Protein AF-A0AAV4NL14-F1 (afdb_monomer)

Organism: Caerostris extrusa (NCBI:txid172846)

Mean predicted aligned error: 13.36 Å

Structure (mmCIF, N/CA/C/O backbone):
data_AF-A0AAV4NL14-F1
#
_entry.id   AF-A0AAV4NL14-F1
#
loop_
_atom_site.group_PDB
_atom_site.id
_atom_site.type_symbol
_atom_site.label_atom_id
_atom_site.label_alt_id
_atom_site.label_comp_id
_atom_site.label_asym_id
_atom_site.label_entity_id
_atom_site.label_seq_id
_atom_s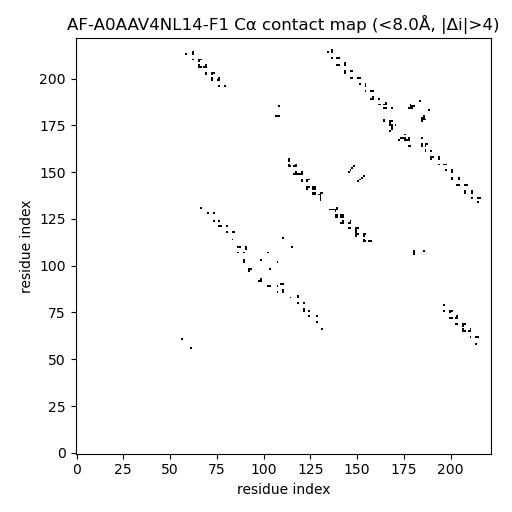ite.pdbx_PDB_ins_code
_atom_site.Cartn_x
_atom_site.Cartn_y
_atom_site.Cartn_z
_atom_site.occupancy
_atom_site.B_iso_or_equiv
_atom_site.auth_seq_id
_atom_site.auth_comp_id
_atom_site.auth_asym_id
_atom_site.auth_atom_id
_atom_site.pdbx_PDB_model_num
ATOM 1 N N . MET A 1 1 ? 44.109 -25.062 -121.775 1.00 43.50 1 MET A N 1
ATOM 2 C CA . MET A 1 1 ? 44.929 -25.135 -120.545 1.00 43.50 1 MET A CA 1
ATOM 3 C C . MET A 1 1 ? 45.204 -23.730 -120.030 1.00 43.50 1 MET A C 1
ATOM 5 O O . MET A 1 1 ? 45.915 -23.003 -120.710 1.00 43.50 1 MET A O 1
ATOM 9 N N . LYS A 1 2 ? 44.635 -23.365 -118.873 1.00 36.41 2 LYS A N 1
ATOM 10 C CA . LYS A 1 2 ? 45.266 -22.580 -117.790 1.00 36.41 2 LYS A CA 1
ATOM 11 C C . LYS A 1 2 ? 44.209 -22.264 -116.723 1.00 36.41 2 LYS A C 1
ATOM 13 O O . LYS A 1 2 ? 43.305 -21.478 -116.971 1.00 36.41 2 LYS A O 1
ATOM 18 N N . GLN A 1 3 ? 44.322 -22.920 -115.569 1.00 43.44 3 GLN A N 1
ATOM 19 C CA . GLN A 1 3 ? 43.703 -22.471 -114.322 1.00 43.44 3 GLN A CA 1
ATOM 20 C C . GLN A 1 3 ? 44.561 -21.361 -113.709 1.00 43.44 3 GLN A C 1
ATOM 22 O O . GLN A 1 3 ? 45.788 -21.442 -113.778 1.00 43.44 3 GLN A O 1
ATOM 27 N N . VAL A 1 4 ? 43.917 -20.369 -113.088 1.00 43.19 4 VAL A N 1
ATOM 28 C CA . VAL A 1 4 ? 44.546 -19.421 -112.158 1.00 43.19 4 VAL A CA 1
ATOM 29 C C . VAL A 1 4 ? 43.577 -19.169 -110.992 1.00 43.19 4 VAL A C 1
ATOM 31 O O . VAL A 1 4 ? 42.404 -18.881 -111.207 1.00 43.19 4 VAL A O 1
ATOM 34 N N . ASN A 1 5 ? 44.106 -19.361 -109.782 1.00 45.44 5 ASN A N 1
ATOM 35 C CA . ASN A 1 5 ? 43.488 -19.352 -108.449 1.00 45.44 5 ASN A CA 1
ATOM 36 C C . ASN A 1 5 ? 42.772 -18.048 -108.049 1.00 45.44 5 ASN A C 1
ATOM 38 O O . ASN A 1 5 ? 43.163 -16.973 -108.496 1.00 45.44 5 ASN A O 1
ATOM 42 N N . GLY A 1 6 ? 41.857 -18.129 -107.069 1.00 42.78 6 GLY A N 1
ATOM 43 C CA . GLY A 1 6 ? 41.427 -16.944 -106.313 1.00 42.78 6 GLY A CA 1
ATOM 44 C C . GLY A 1 6 ? 40.309 -17.154 -105.282 1.00 42.78 6 GLY A C 1
ATOM 45 O O . GLY A 1 6 ? 39.170 -16.831 -105.571 1.00 42.78 6 GLY A O 1
ATOM 46 N N . TYR A 1 7 ? 40.673 -17.700 -104.116 1.00 37.47 7 TYR A N 1
ATOM 47 C CA . TYR A 1 7 ? 40.115 -17.580 -102.750 1.00 37.47 7 TYR A CA 1
ATOM 48 C C . TYR A 1 7 ? 38.624 -17.251 -102.488 1.00 37.47 7 TYR A C 1
ATOM 50 O O . TYR A 1 7 ? 38.110 -16.198 -102.850 1.00 37.47 7 TYR A O 1
ATOM 58 N N . VAL A 1 8 ? 37.998 -18.118 -101.681 1.00 46.75 8 VAL A N 1
ATOM 59 C CA . VAL A 1 8 ? 36.754 -17.879 -100.926 1.00 46.75 8 VAL A CA 1
ATOM 60 C C . VAL A 1 8 ? 37.083 -17.044 -99.677 1.00 46.75 8 VAL A C 1
ATOM 62 O O . VAL A 1 8 ? 37.988 -17.408 -98.929 1.00 46.75 8 VAL A O 1
ATOM 65 N N . GLN A 1 9 ? 36.372 -15.935 -99.450 1.00 44.41 9 GLN A N 1
ATOM 66 C CA . GLN A 1 9 ? 36.428 -15.158 -98.203 1.00 44.41 9 GLN A CA 1
ATOM 67 C C . GLN A 1 9 ? 35.438 -15.736 -97.181 1.00 44.41 9 GLN A C 1
ATOM 69 O O . GLN A 1 9 ? 34.231 -15.717 -97.414 1.00 44.41 9 GLN A O 1
ATOM 74 N N . GLU A 1 10 ? 35.946 -16.218 -96.047 1.00 54.88 10 GLU A N 1
ATOM 75 C CA . GLU A 1 10 ? 35.152 -16.452 -94.836 1.00 54.88 10 GLU A CA 1
ATOM 76 C C . GLU A 1 10 ? 34.985 -15.135 -94.049 1.00 54.88 10 GLU A C 1
ATOM 78 O O . GLU A 1 10 ? 35.902 -14.306 -94.042 1.00 54.88 10 GLU A O 1
ATOM 83 N N . PRO A 1 11 ? 33.835 -14.901 -93.390 1.00 50.38 11 PRO A N 1
ATOM 84 C CA . PRO A 1 11 ? 33.627 -13.704 -92.581 1.00 50.38 11 PRO A CA 1
ATOM 85 C C . PRO A 1 11 ? 34.506 -13.733 -91.321 1.00 50.38 11 PRO A C 1
ATOM 87 O O . PRO A 1 11 ? 34.531 -14.721 -90.590 1.00 50.38 11 PRO A O 1
ATOM 90 N N . MET A 1 12 ? 35.216 -12.628 -91.065 1.00 51.34 12 MET A N 1
ATOM 91 C CA . MET A 1 12 ? 36.038 -12.434 -89.867 1.00 51.34 12 MET A CA 1
ATOM 92 C C . MET A 1 12 ? 35.208 -12.621 -88.591 1.00 51.34 12 MET A C 1
ATOM 94 O O . MET A 1 12 ? 34.243 -11.894 -88.360 1.00 51.34 12 MET A O 1
ATOM 98 N N . ALA A 1 13 ? 35.620 -13.570 -87.750 1.00 54.59 13 ALA A N 1
ATOM 99 C CA . ALA A 1 13 ? 35.149 -13.694 -86.380 1.00 54.59 13 ALA A CA 1
ATOM 100 C C . ALA A 1 13 ? 35.656 -12.505 -85.549 1.00 54.59 13 ALA A C 1
ATOM 102 O O . ALA A 1 13 ? 36.855 -12.222 -85.513 1.00 54.59 13 ALA A O 1
ATOM 103 N N . THR A 1 14 ? 34.733 -11.811 -84.889 1.00 55.34 14 THR A N 1
ATOM 104 C CA . THR A 1 14 ? 35.019 -10.768 -83.899 1.00 55.34 14 THR A CA 1
ATOM 105 C C . THR A 1 14 ? 35.846 -11.362 -82.745 1.00 55.34 14 THR A C 1
ATOM 107 O O . THR A 1 14 ? 35.538 -12.476 -82.309 1.00 55.34 14 THR A O 1
ATOM 110 N N . PRO A 1 15 ? 36.886 -10.679 -82.229 1.00 45.03 15 PRO A N 1
ATOM 111 C CA . PRO A 1 15 ? 37.710 -11.214 -81.146 1.00 45.03 15 PRO A CA 1
ATOM 112 C C . PRO A 1 15 ? 36.880 -11.422 -79.868 1.00 45.03 15 PRO A C 1
ATOM 114 O O . PRO A 1 15 ? 36.285 -10.481 -79.349 1.00 45.03 15 PRO A O 1
ATOM 117 N N . GLN A 1 16 ? 36.863 -12.644 -79.322 1.00 50.56 16 GLN A N 1
ATOM 118 C CA . GLN A 1 16 ? 36.150 -12.981 -78.074 1.00 50.56 16 GLN A CA 1
ATOM 119 C C . GLN A 1 16 ? 36.619 -12.171 -76.847 1.00 50.56 16 GLN A C 1
ATOM 121 O O . GLN A 1 16 ? 35.899 -12.111 -75.855 1.00 50.56 16 GLN A O 1
ATOM 126 N N . SER A 1 17 ? 37.785 -11.521 -76.910 1.00 51.53 17 SER A N 1
ATOM 127 C CA . SER A 1 17 ? 38.347 -10.740 -75.803 1.00 51.53 17 SER A CA 1
ATOM 128 C C . SER A 1 17 ? 37.623 -9.418 -75.528 1.00 51.53 17 SER A C 1
ATOM 130 O O . SER A 1 17 ? 37.658 -8.955 -74.395 1.00 51.53 17 SER A O 1
ATOM 132 N N . GLU A 1 18 ? 36.962 -8.807 -76.519 1.00 50.09 18 GLU A N 1
ATOM 133 C CA . GLU A 1 18 ? 36.221 -7.547 -76.310 1.00 50.09 18 GLU A CA 1
ATOM 134 C C . GLU A 1 18 ? 34.858 -7.788 -75.635 1.00 50.09 18 GLU A C 1
ATOM 136 O O . GLU A 1 18 ? 34.434 -6.999 -74.797 1.00 50.09 18 GLU A O 1
ATOM 141 N N . LEU A 1 19 ? 34.212 -8.931 -75.905 1.00 50.19 19 LEU A N 1
ATOM 142 C CA . LEU A 1 19 ? 32.911 -9.283 -75.317 1.00 50.19 19 LEU A CA 1
ATOM 143 C C . LEU A 1 19 ? 32.995 -9.666 -73.829 1.00 50.19 19 LEU A C 1
ATOM 145 O O . LEU A 1 19 ? 32.063 -9.388 -73.075 1.00 50.19 19 LEU A O 1
ATOM 149 N N . GLU A 1 20 ? 34.092 -10.288 -73.384 1.00 51.56 20 GLU A N 1
ATOM 150 C CA . GLU A 1 20 ? 34.300 -10.582 -71.956 1.00 51.56 20 GLU A CA 1
ATOM 151 C C . GLU A 1 20 ? 34.669 -9.326 -71.156 1.00 51.56 20 GLU A C 1
ATOM 153 O O . GLU A 1 20 ? 34.259 -9.186 -70.004 1.00 51.56 20 GLU A O 1
ATOM 158 N N . GLN A 1 21 ? 35.403 -8.388 -71.761 1.00 52.19 21 GLN A N 1
ATOM 159 C CA . GLN A 1 21 ? 35.854 -7.175 -71.082 1.00 52.19 21 GLN A CA 1
ATOM 160 C C . GLN A 1 21 ? 34.700 -6.180 -70.866 1.00 52.19 21 GLN A C 1
ATOM 162 O O . GLN A 1 21 ? 34.574 -5.637 -69.768 1.00 52.19 21 GLN A O 1
ATOM 167 N N . ASP A 1 22 ? 33.797 -6.038 -71.842 1.00 53.44 22 ASP A N 1
ATOM 168 C CA . ASP A 1 22 ? 32.570 -5.240 -71.698 1.00 53.44 22 ASP A CA 1
ATOM 169 C C . ASP A 1 22 ? 31.591 -5.854 -70.682 1.00 53.44 22 ASP A C 1
ATOM 171 O O . ASP A 1 22 ? 30.998 -5.136 -69.875 1.00 53.44 22 ASP A O 1
ATOM 175 N N . GLY A 1 23 ? 31.472 -7.188 -70.643 1.00 54.31 23 GLY A N 1
ATOM 176 C CA . GLY A 1 23 ? 30.625 -7.885 -69.670 1.00 54.31 23 GLY A CA 1
ATOM 177 C C . GLY A 1 23 ? 31.077 -7.686 -68.217 1.00 54.31 23 GLY A C 1
ATOM 178 O O . GLY A 1 23 ? 30.244 -7.487 -67.331 1.00 54.31 23 GLY A O 1
ATOM 179 N N . VAL A 1 24 ? 32.392 -7.678 -67.966 1.00 58.03 24 VAL A N 1
ATOM 180 C CA . VAL A 1 24 ? 32.963 -7.438 -66.628 1.00 58.03 24 VAL A CA 1
ATOM 181 C C . VAL A 1 24 ? 32.766 -5.986 -66.188 1.00 58.03 24 VAL A C 1
ATOM 183 O O . VAL A 1 24 ? 32.379 -5.748 -65.043 1.00 58.03 24 VAL A O 1
ATOM 186 N N . VAL A 1 25 ? 32.964 -5.017 -67.088 1.00 60.00 25 VAL A N 1
ATOM 187 C CA . VAL A 1 25 ? 32.757 -3.585 -66.797 1.00 60.00 25 VAL A CA 1
ATOM 188 C C . VAL A 1 25 ? 31.284 -3.304 -66.484 1.00 60.00 25 VAL A C 1
ATOM 190 O O . VAL A 1 25 ? 30.974 -2.651 -65.487 1.00 60.00 25 VAL A O 1
ATOM 193 N N . GLN A 1 26 ? 30.367 -3.874 -67.266 1.00 60.69 26 GLN A N 1
ATOM 194 C CA . GLN A 1 26 ? 28.929 -3.670 -67.097 1.00 60.69 26 GLN A CA 1
ATOM 195 C C . GLN A 1 26 ? 28.383 -4.340 -65.825 1.00 60.69 26 GLN A C 1
ATOM 197 O O . GLN A 1 26 ? 27.497 -3.804 -65.156 1.00 60.69 26 GLN A O 1
ATOM 202 N N . GLN A 1 27 ? 28.947 -5.487 -65.436 1.00 58.12 27 GLN A N 1
ATOM 203 C CA . GLN A 1 27 ? 28.610 -6.148 -64.177 1.00 58.12 27 GLN A CA 1
ATOM 204 C C . GLN A 1 27 ? 29.154 -5.386 -62.959 1.00 58.12 27 GLN A C 1
ATOM 206 O O . GLN A 1 27 ? 28.504 -5.364 -61.912 1.00 58.12 27 GLN A O 1
ATOM 211 N N . GLN A 1 28 ? 30.304 -4.722 -63.095 1.00 62.94 28 GLN A N 1
ATOM 212 C CA . GLN A 1 28 ? 30.894 -3.900 -62.041 1.00 62.94 28 GLN A CA 1
ATOM 213 C C . GLN A 1 28 ? 30.119 -2.587 -61.838 1.00 62.94 28 GLN A C 1
ATOM 215 O O . GLN A 1 28 ? 29.799 -2.256 -60.695 1.00 62.94 28 GLN A O 1
ATOM 220 N N . GLU A 1 29 ? 29.704 -1.910 -62.916 1.00 66.56 29 GLU A N 1
ATOM 221 C CA . GLU A 1 29 ? 28.818 -0.735 -62.840 1.00 66.56 29 GLU A CA 1
ATOM 222 C C . GLU A 1 29 ? 27.455 -1.074 -62.225 1.00 66.56 29 GLU A C 1
ATOM 224 O O . GLU A 1 29 ? 26.950 -0.324 -61.388 1.00 66.56 29 GLU A O 1
ATOM 229 N N . TYR A 1 30 ? 26.869 -2.224 -62.579 1.00 63.72 30 TYR A N 1
ATOM 230 C CA . TYR A 1 30 ? 25.608 -2.671 -61.982 1.00 63.72 30 TYR A CA 1
ATOM 231 C C . TYR A 1 30 ? 25.751 -2.903 -60.473 1.00 63.72 30 TYR A C 1
ATOM 233 O O . TYR A 1 30 ? 24.896 -2.490 -59.685 1.00 63.72 30 TYR A O 1
ATOM 241 N N . HIS A 1 31 ? 26.859 -3.518 -60.050 1.00 61.72 31 HIS A N 1
ATOM 242 C CA . HIS A 1 31 ? 27.118 -3.790 -58.641 1.00 61.72 31 HIS A CA 1
ATOM 243 C C . HIS A 1 31 ? 27.363 -2.503 -57.836 1.00 61.72 31 HIS A C 1
ATOM 245 O O . HIS A 1 31 ? 26.936 -2.405 -56.682 1.00 61.72 31 HIS A O 1
ATOM 251 N N . GLU A 1 32 ? 28.005 -1.503 -58.443 1.00 66.44 32 GLU A N 1
ATOM 252 C CA . GLU A 1 32 ? 28.265 -0.195 -57.840 1.00 66.44 32 GLU A CA 1
ATOM 253 C C . GLU A 1 32 ? 26.991 0.662 -57.757 1.00 66.44 32 GLU A C 1
ATOM 255 O O . GLU A 1 32 ? 26.704 1.260 -56.717 1.00 66.44 32 GLU A O 1
ATOM 260 N N . GLN A 1 33 ? 26.146 0.637 -58.794 1.00 64.50 33 GLN A N 1
ATOM 261 C CA . GLN A 1 33 ? 24.817 1.257 -58.769 1.00 64.50 33 GLN A CA 1
ATOM 262 C C . GLN A 1 33 ? 23.904 0.616 -57.719 1.00 64.50 33 GLN A C 1
ATOM 264 O O . GLN A 1 33 ? 23.190 1.325 -57.004 1.00 64.50 33 GLN A O 1
ATOM 269 N N . GLN A 1 34 ? 23.955 -0.709 -57.566 1.00 62.72 34 GLN A N 1
ATOM 270 C CA . GLN A 1 34 ? 23.191 -1.419 -56.544 1.00 62.72 34 GLN A CA 1
ATOM 271 C C . GLN A 1 34 ? 23.675 -1.061 -55.130 1.00 62.72 34 GLN A C 1
ATOM 273 O O . GLN A 1 34 ? 22.855 -0.805 -54.247 1.00 62.72 34 GLN A O 1
ATOM 278 N N . MET A 1 35 ? 24.991 -0.963 -54.918 1.00 55.06 35 MET A N 1
ATOM 279 C CA . MET A 1 35 ? 25.580 -0.528 -53.643 1.00 55.06 35 MET A CA 1
ATOM 280 C C . MET A 1 35 ? 25.212 0.922 -53.306 1.00 55.06 35 MET A C 1
ATOM 282 O O . MET A 1 35 ? 24.836 1.206 -52.167 1.00 55.06 35 MET A O 1
ATOM 286 N N . ASN A 1 36 ? 25.231 1.824 -54.291 1.00 64.06 36 ASN A N 1
ATOM 287 C CA . ASN A 1 36 ? 24.825 3.218 -54.108 1.00 64.06 36 ASN A CA 1
ATOM 288 C C . ASN A 1 36 ? 23.320 3.356 -53.841 1.00 64.06 36 ASN A C 1
ATOM 290 O O . ASN A 1 36 ? 22.928 4.140 -52.977 1.00 64.06 36 ASN A O 1
ATOM 294 N N . SER A 1 37 ? 22.469 2.565 -54.501 1.00 63.25 37 SER A N 1
ATOM 295 C CA . SER A 1 37 ? 21.023 2.526 -54.230 1.00 63.25 37 SER A CA 1
ATOM 296 C C . SER A 1 37 ? 20.724 2.031 -52.810 1.00 63.25 37 SER A C 1
ATOM 298 O O . SER A 1 37 ? 19.946 2.658 -52.090 1.00 63.25 37 SER A O 1
ATOM 300 N N . ILE A 1 38 ? 21.401 0.967 -52.360 1.00 60.88 38 ILE A N 1
ATOM 301 C CA . ILE A 1 38 ? 21.267 0.439 -50.993 1.00 60.88 38 ILE A CA 1
ATOM 302 C C . ILE A 1 38 ? 21.768 1.459 -49.965 1.00 60.88 38 ILE A C 1
ATOM 304 O O . ILE A 1 38 ? 21.101 1.674 -48.954 1.00 60.88 38 ILE A O 1
ATOM 308 N N . ALA A 1 39 ? 22.899 2.124 -50.220 1.00 60.16 39 ALA A N 1
ATOM 309 C CA . ALA A 1 39 ? 23.432 3.163 -49.340 1.00 60.16 39 ALA A CA 1
ATOM 310 C C . ALA A 1 39 ? 22.501 4.384 -49.250 1.00 60.16 39 ALA A C 1
ATOM 312 O O . ALA A 1 39 ? 22.295 4.920 -48.161 1.00 60.16 39 ALA A O 1
ATOM 313 N N . THR A 1 40 ? 21.885 4.778 -50.367 1.00 61.47 40 THR A N 1
ATOM 314 C CA . THR A 1 40 ? 20.927 5.894 -50.421 1.00 61.47 40 THR A CA 1
ATOM 315 C C . THR A 1 40 ? 19.652 5.557 -49.648 1.00 61.47 40 THR A C 1
ATOM 317 O O . THR A 1 40 ? 19.244 6.322 -48.777 1.00 61.47 40 THR A O 1
ATOM 320 N N . HIS A 1 41 ? 19.083 4.364 -49.853 1.00 57.84 41 HIS A N 1
ATOM 321 C CA . HIS A 1 41 ? 17.912 3.913 -49.096 1.00 57.84 41 HIS A CA 1
ATOM 322 C C . HIS A 1 41 ? 18.207 3.667 -47.610 1.00 57.84 41 HIS A C 1
ATOM 324 O O . HIS A 1 41 ? 17.346 3.914 -46.765 1.00 57.84 41 HIS A O 1
ATOM 330 N N . ALA A 1 42 ? 19.416 3.220 -47.259 1.00 56.78 42 ALA A N 1
ATOM 331 C CA . ALA A 1 42 ? 19.848 3.102 -45.868 1.00 56.78 42 ALA A CA 1
ATOM 332 C C . ALA A 1 42 ? 19.996 4.481 -45.202 1.00 56.78 42 ALA A C 1
ATOM 334 O O . ALA A 1 42 ? 19.571 4.654 -44.059 1.00 56.78 42 ALA A O 1
ATOM 335 N N . GLY A 1 43 ? 20.530 5.470 -45.928 1.00 55.19 43 GLY A N 1
ATOM 336 C CA . GLY A 1 43 ? 20.614 6.865 -45.493 1.00 55.19 43 GLY A CA 1
ATOM 337 C C . GLY A 1 43 ? 19.237 7.489 -45.258 1.00 55.19 43 GLY A C 1
ATOM 338 O O . GLY A 1 43 ? 19.001 8.057 -44.194 1.00 55.19 43 GLY A O 1
ATOM 339 N N . GLU A 1 44 ? 18.298 7.297 -46.187 1.00 56.38 44 GLU A N 1
ATOM 340 C CA . GLU A 1 44 ? 16.914 7.775 -46.062 1.00 56.38 44 GLU A CA 1
ATOM 341 C C . GLU A 1 44 ? 16.142 7.066 -44.942 1.00 56.38 44 GLU A C 1
ATOM 343 O O . GLU A 1 44 ? 15.415 7.712 -44.190 1.00 56.38 44 GLU A O 1
ATOM 348 N N . ALA A 1 45 ? 16.319 5.753 -44.762 1.00 53.97 45 ALA A N 1
ATOM 349 C CA . ALA A 1 45 ? 15.709 5.018 -43.652 1.00 53.97 45 ALA A CA 1
ATOM 350 C C . ALA A 1 45 ? 16.272 5.464 -42.292 1.00 53.97 45 ALA A C 1
ATOM 352 O O . ALA A 1 45 ? 15.540 5.528 -41.298 1.00 53.97 45 ALA A O 1
ATOM 353 N N . GLN A 1 46 ? 17.561 5.808 -42.240 1.00 52.38 46 GLN A N 1
ATOM 354 C CA . GLN A 1 46 ? 18.216 6.332 -41.047 1.00 52.38 46 GLN A CA 1
ATOM 355 C C . GLN A 1 46 ? 17.786 7.778 -40.755 1.00 52.38 46 GLN A C 1
ATOM 357 O O . GLN A 1 46 ? 17.489 8.089 -39.600 1.00 52.38 46 GLN A O 1
ATOM 362 N N . GLU A 1 47 ? 17.647 8.632 -41.771 1.00 52.16 47 GLU A N 1
ATOM 363 C CA . GLU A 1 47 ? 17.058 9.970 -41.631 1.00 52.16 47 GLU A CA 1
ATOM 364 C C . GLU A 1 47 ? 15.583 9.912 -41.224 1.00 52.16 47 GLU A C 1
ATOM 366 O O . GLU A 1 47 ? 15.177 10.631 -40.314 1.00 52.16 47 GLU A O 1
ATOM 371 N N . PHE A 1 48 ? 14.783 9.011 -41.799 1.00 49.34 48 PHE A N 1
ATOM 372 C CA . PHE A 1 48 ? 13.377 8.829 -41.433 1.00 49.34 48 PHE A CA 1
ATOM 373 C C . PHE A 1 48 ? 13.229 8.292 -39.999 1.00 49.34 48 PHE A C 1
ATOM 375 O O . PHE A 1 48 ? 12.385 8.761 -39.234 1.00 49.34 48 PHE A O 1
ATOM 382 N N . SER A 1 49 ? 14.107 7.375 -39.578 1.00 51.53 49 SER A N 1
ATOM 383 C CA . SER A 1 49 ? 14.190 6.888 -38.192 1.00 51.53 49 SER A CA 1
ATOM 384 C C . SER A 1 49 ? 14.591 7.995 -37.203 1.00 51.53 49 SER A C 1
ATOM 386 O O . SER A 1 49 ? 14.065 8.062 -36.087 1.00 51.53 49 SER A O 1
ATOM 388 N N . LEU A 1 50 ? 15.463 8.922 -37.620 1.00 51.84 50 LEU A N 1
ATOM 389 C CA . LEU A 1 50 ? 15.844 10.107 -36.841 1.00 51.84 50 LEU A CA 1
ATOM 390 C C . LEU A 1 50 ? 14.770 11.213 -36.856 1.00 51.84 50 LEU A C 1
ATOM 392 O O . LEU A 1 50 ? 14.654 11.960 -35.878 1.00 51.84 50 LEU A O 1
ATOM 396 N N . ALA A 1 51 ? 13.960 11.292 -37.915 1.00 46.03 51 ALA A N 1
ATOM 397 C CA . ALA A 1 51 ? 12.866 12.249 -38.074 1.00 46.03 51 ALA A CA 1
ATOM 398 C C . ALA A 1 51 ? 11.630 11.887 -37.233 1.00 46.03 51 ALA A C 1
ATOM 400 O O . ALA A 1 51 ? 10.891 12.779 -36.808 1.00 46.03 51 ALA A O 1
ATOM 401 N N . ILE A 1 52 ? 11.446 10.613 -36.862 1.00 54.38 52 ILE A N 1
ATOM 402 C CA . ILE A 1 52 ? 10.465 10.194 -35.843 1.00 54.38 52 ILE A CA 1
ATOM 403 C C . ILE A 1 52 ? 11.059 10.424 -34.441 1.00 54.38 52 ILE A C 1
ATOM 405 O O . ILE A 1 52 ? 11.105 9.552 -33.569 1.00 54.38 52 ILE A O 1
ATOM 409 N N . LYS A 1 53 ? 11.527 11.645 -34.183 1.00 49.78 53 LYS A N 1
ATOM 410 C CA . LYS A 1 53 ? 11.849 12.093 -32.831 1.00 49.78 53 LYS A CA 1
ATOM 411 C C . LYS A 1 53 ? 10.506 12.344 -32.137 1.00 49.78 53 LYS A C 1
ATOM 413 O O . LYS A 1 53 ? 9.788 13.265 -32.532 1.00 49.78 53 LYS A O 1
ATOM 418 N N . PRO A 1 54 ? 10.095 11.537 -31.140 1.00 53.91 54 PRO A N 1
ATOM 419 C CA . PRO A 1 54 ? 8.803 11.742 -30.501 1.00 53.91 54 PRO A CA 1
ATOM 420 C C . PRO A 1 54 ? 8.763 13.159 -29.917 1.00 53.91 54 PRO A C 1
ATOM 422 O O . PRO A 1 54 ? 9.676 13.541 -29.187 1.00 53.91 54 PRO A O 1
ATOM 425 N N . LYS A 1 55 ? 7.705 13.921 -30.226 1.00 55.44 55 LYS A N 1
ATOM 426 C CA . LYS A 1 55 ? 7.425 15.302 -29.769 1.00 55.44 55 LYS A CA 1
ATOM 427 C C . LYS A 1 55 ? 7.221 15.438 -28.238 1.00 55.44 55 LYS A C 1
ATOM 429 O O . LYS A 1 55 ? 6.495 16.307 -27.773 1.00 55.44 55 LYS A O 1
ATOM 434 N N . GLY A 1 56 ? 7.837 14.574 -27.431 1.00 64.94 56 GLY A N 1
ATOM 435 C CA . GLY A 1 56 ? 7.720 14.533 -25.974 1.00 64.94 56 GLY A CA 1
ATOM 436 C C . GLY A 1 56 ? 9.080 14.462 -25.270 1.00 64.94 56 GLY A C 1
ATOM 437 O O . GLY A 1 56 ? 10.111 14.264 -25.916 1.00 64.94 56 GLY A O 1
ATOM 438 N N . PRO A 1 57 ? 9.108 14.612 -23.931 1.00 70.19 57 PRO A N 1
ATOM 439 C CA . PRO A 1 57 ? 10.337 14.496 -23.161 1.00 70.19 57 PRO A CA 1
ATOM 440 C C . PRO A 1 57 ? 11.003 13.139 -23.424 1.00 70.19 57 PRO A C 1
ATOM 442 O O . PRO A 1 57 ? 10.316 12.119 -23.552 1.00 70.19 57 PRO A O 1
ATOM 445 N N . PRO A 1 58 ? 12.341 13.092 -23.495 1.00 82.19 58 PRO A N 1
ATOM 446 C CA . PRO A 1 58 ? 13.031 11.876 -23.876 1.00 82.19 58 PRO A CA 1
ATOM 447 C C . PRO A 1 58 ? 12.760 10.761 -22.859 1.00 82.19 58 PRO A C 1
ATOM 449 O O . PRO A 1 58 ? 12.798 10.977 -21.644 1.00 82.19 58 PRO A O 1
ATOM 452 N N . LEU A 1 59 ? 12.512 9.546 -23.357 1.00 83.44 59 LEU A N 1
ATOM 453 C CA . LEU A 1 59 ? 12.054 8.415 -22.538 1.00 83.44 59 LEU A CA 1
ATOM 454 C C . LEU A 1 59 ? 12.973 8.085 -21.356 1.00 83.44 59 LEU A C 1
ATOM 456 O O . LEU A 1 59 ? 12.499 7.598 -20.331 1.00 83.44 59 LEU A O 1
ATOM 460 N N . PHE A 1 60 ? 14.274 8.362 -21.470 1.00 85.50 60 PHE A N 1
ATOM 461 C CA . PHE A 1 60 ? 15.217 8.166 -20.371 1.00 85.50 60 PHE A CA 1
ATOM 462 C C . PHE A 1 60 ? 14.960 9.133 -19.204 1.00 85.50 60 PHE A C 1
ATOM 464 O O . PHE A 1 60 ? 14.949 8.684 -18.058 1.00 85.50 60 PHE A O 1
ATOM 471 N N . LYS A 1 61 ? 14.665 10.417 -19.473 1.00 89.75 61 LYS A N 1
ATOM 472 C CA . LYS A 1 61 ? 14.297 11.397 -18.431 1.00 89.75 61 LYS A CA 1
ATOM 473 C C . LYS A 1 61 ? 12.991 10.990 -17.761 1.00 89.75 61 LYS A C 1
ATOM 475 O O . LYS A 1 61 ? 12.899 10.990 -16.538 1.00 89.75 61 LYS A O 1
ATOM 480 N N . LEU A 1 62 ? 12.008 10.571 -18.558 1.00 89.75 62 LEU A N 1
ATOM 481 C CA . LEU A 1 62 ? 10.712 10.138 -18.043 1.00 89.75 62 LEU A CA 1
ATOM 482 C C . LEU A 1 62 ? 10.825 8.860 -17.194 1.00 89.75 62 LEU A C 1
ATOM 484 O O . LEU A 1 62 ? 10.221 8.764 -16.127 1.00 89.75 62 LEU A O 1
ATOM 488 N N . SER A 1 63 ? 11.652 7.897 -17.616 1.00 91.75 63 SER A N 1
ATOM 489 C CA . SER A 1 63 ? 11.934 6.708 -16.808 1.00 91.75 63 SER A CA 1
ATOM 490 C C . SER A 1 63 ? 12.660 7.055 -15.508 1.00 91.75 63 SER A C 1
ATOM 492 O O . SER A 1 63 ? 12.350 6.448 -14.488 1.00 91.75 63 SER A O 1
ATOM 494 N N . ALA A 1 64 ? 13.616 7.987 -15.520 1.00 92.88 64 ALA A N 1
ATOM 495 C CA . ALA A 1 64 ? 14.312 8.413 -14.306 1.00 92.88 64 ALA A CA 1
ATOM 496 C C . ALA A 1 64 ? 13.349 9.086 -13.312 1.00 92.88 64 ALA A C 1
ATOM 498 O O . ALA A 1 64 ? 13.343 8.737 -12.131 1.00 92.88 64 ALA A O 1
ATOM 499 N N . LEU A 1 65 ? 12.474 9.967 -13.809 1.00 94.88 65 LEU A N 1
ATOM 500 C CA . LEU A 1 65 ? 11.446 10.643 -13.018 1.00 94.88 65 LEU A CA 1
ATOM 501 C C . LEU A 1 65 ? 10.512 9.641 -12.323 1.00 94.88 65 LEU A C 1
ATOM 503 O O . LEU A 1 65 ? 10.363 9.674 -11.103 1.00 94.88 65 LEU A O 1
ATOM 507 N N . TYR A 1 66 ? 9.899 8.724 -13.080 1.00 96.00 66 TYR A N 1
ATOM 508 C CA . TYR A 1 66 ? 8.968 7.756 -12.496 1.00 96.00 66 TYR A CA 1
ATOM 509 C C . TYR A 1 66 ? 9.655 6.753 -11.569 1.00 96.00 66 TYR A C 1
ATOM 511 O O . TYR A 1 66 ? 9.045 6.330 -10.593 1.00 96.00 66 TYR A O 1
ATOM 519 N N . LYS A 1 67 ? 10.929 6.413 -11.808 1.00 96.25 67 LYS A N 1
ATOM 520 C CA . LYS A 1 67 ? 11.717 5.612 -10.860 1.00 96.25 67 LYS A CA 1
ATOM 521 C C . LYS A 1 67 ? 11.889 6.323 -9.526 1.00 96.25 67 LYS A C 1
ATOM 523 O O . LYS A 1 67 ? 11.702 5.694 -8.494 1.00 96.25 67 LYS A O 1
ATOM 528 N N . SER A 1 68 ? 12.274 7.599 -9.548 1.00 97.06 68 SER A N 1
ATOM 529 C CA . SER A 1 68 ? 12.449 8.387 -8.325 1.00 97.06 68 SER A CA 1
ATOM 530 C C . SER A 1 68 ? 11.136 8.476 -7.547 1.00 97.06 68 SER A C 1
ATOM 532 O O . SER A 1 68 ? 11.111 8.130 -6.371 1.00 97.06 68 SER A O 1
ATOM 534 N N . ARG A 1 69 ? 10.030 8.798 -8.227 1.00 97.38 69 ARG A N 1
ATOM 535 C CA . ARG A 1 69 ? 8.699 8.865 -7.605 1.00 97.38 69 ARG A CA 1
ATOM 536 C C . ARG A 1 69 ? 8.245 7.525 -7.033 1.00 97.38 69 ARG A C 1
ATOM 538 O O . ARG A 1 69 ? 7.759 7.479 -5.911 1.00 97.38 69 ARG A O 1
ATOM 545 N N . LEU A 1 70 ? 8.463 6.432 -7.763 1.00 97.69 70 LEU A N 1
ATOM 546 C CA . LEU A 1 70 ? 8.126 5.102 -7.269 1.00 97.69 70 LEU A CA 1
ATOM 547 C C . LEU A 1 70 ? 8.964 4.712 -6.042 1.00 97.69 70 LEU A C 1
ATOM 549 O O . LEU A 1 70 ? 8.427 4.132 -5.105 1.00 97.69 70 LEU A O 1
ATOM 553 N N . LYS A 1 71 ? 10.256 5.064 -6.003 1.00 97.88 71 LYS A N 1
ATOM 554 C CA . LYS A 1 71 ? 11.085 4.865 -4.802 1.00 97.88 71 LYS A CA 1
ATOM 555 C C . LYS A 1 71 ? 10.537 5.638 -3.603 1.00 97.88 71 LYS A C 1
ATOM 557 O O . LYS A 1 71 ? 10.512 5.079 -2.514 1.00 97.88 71 LYS A O 1
ATOM 562 N N . SER A 1 72 ? 10.072 6.872 -3.798 1.00 98.00 72 SER A N 1
ATOM 563 C CA . SER A 1 72 ? 9.425 7.650 -2.736 1.00 98.00 72 SER A CA 1
ATOM 564 C C . SER A 1 72 ? 8.140 6.985 -2.239 1.00 98.00 72 SER A C 1
ATOM 566 O O . SER A 1 72 ? 7.959 6.872 -1.033 1.00 98.00 72 SER A O 1
ATOM 568 N N . CYS A 1 73 ? 7.280 6.478 -3.131 1.00 98.25 73 CYS A N 1
ATOM 569 C CA . CYS A 1 73 ? 6.084 5.739 -2.714 1.00 98.25 73 CYS A CA 1
ATOM 570 C C . CYS A 1 73 ? 6.437 4.461 -1.940 1.00 98.25 73 CYS A C 1
ATOM 572 O O . CYS A 1 73 ? 5.834 4.186 -0.909 1.00 98.25 73 CYS A O 1
ATOM 574 N N . ILE A 1 74 ? 7.452 3.714 -2.389 1.00 98.00 74 ILE A N 1
ATOM 575 C CA . ILE A 1 74 ?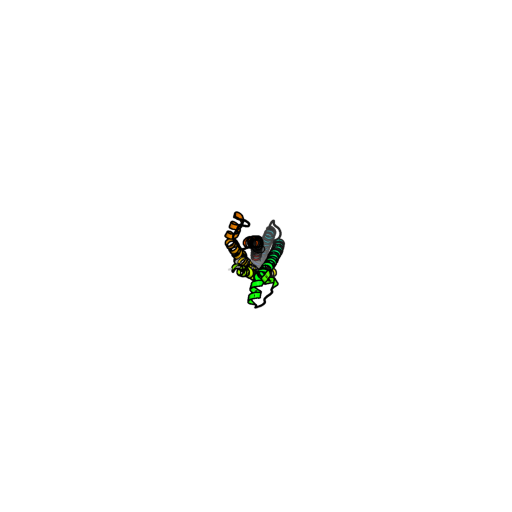 7.936 2.534 -1.664 1.00 98.00 74 ILE A CA 1
ATOM 576 C C . ILE A 1 74 ? 8.467 2.928 -0.281 1.00 98.00 74 ILE A C 1
ATOM 578 O O . ILE A 1 74 ? 8.150 2.261 0.695 1.00 98.00 74 ILE A O 1
ATOM 582 N N . PHE A 1 75 ? 9.228 4.018 -0.171 1.00 98.25 75 PHE A N 1
ATOM 583 C CA . PHE A 1 75 ? 9.703 4.523 1.117 1.00 98.25 75 PHE A CA 1
ATOM 584 C C . PHE A 1 75 ? 8.546 4.880 2.065 1.00 98.25 75 PHE A C 1
ATOM 586 O O . PHE A 1 75 ? 8.554 4.455 3.215 1.00 98.25 75 PHE A O 1
ATOM 593 N N . LEU A 1 76 ? 7.515 5.580 1.579 1.00 98.38 76 LEU A N 1
ATOM 594 C CA . LEU A 1 76 ? 6.311 5.862 2.372 1.00 98.38 76 LEU A CA 1
ATOM 595 C C . LEU A 1 76 ? 5.588 4.578 2.795 1.00 98.38 76 LEU A C 1
ATOM 597 O O . LEU A 1 76 ? 5.107 4.488 3.919 1.00 98.38 76 LEU A O 1
ATOM 601 N N . HIS A 1 77 ? 5.551 3.566 1.929 1.00 98.38 77 HIS A N 1
ATOM 602 C CA . HIS A 1 77 ? 5.000 2.263 2.281 1.00 98.38 77 HIS A CA 1
ATOM 603 C C . HIS A 1 77 ? 5.810 1.580 3.398 1.00 98.38 77 HIS A C 1
ATOM 605 O O . HIS A 1 77 ? 5.208 1.028 4.312 1.00 98.38 77 HIS A O 1
ATOM 611 N N . PHE A 1 78 ? 7.145 1.685 3.402 1.00 98.31 78 PHE A N 1
ATOM 612 C CA . PHE A 1 78 ? 7.963 1.229 4.535 1.00 98.31 78 PHE A CA 1
ATOM 613 C C . PHE A 1 78 ? 7.620 1.971 5.836 1.00 98.31 78 PHE A C 1
ATOM 615 O O . PHE A 1 78 ? 7.535 1.334 6.880 1.00 98.31 78 PHE A O 1
ATOM 622 N N . LEU A 1 79 ? 7.376 3.286 5.795 1.00 98.31 79 LEU A N 1
ATOM 623 C CA . LEU A 1 79 ? 6.951 4.033 6.988 1.00 98.31 79 LEU A CA 1
ATOM 624 C C . LEU A 1 79 ? 5.595 3.545 7.514 1.00 98.31 79 LEU A C 1
ATOM 626 O O . LEU A 1 79 ? 5.459 3.285 8.706 1.00 98.31 79 LEU A O 1
ATOM 630 N N . LEU A 1 80 ? 4.613 3.361 6.627 1.00 98.06 80 LEU A N 1
ATOM 631 C CA . LEU A 1 80 ? 3.310 2.796 6.994 1.00 98.06 80 LEU A CA 1
ATOM 632 C C . LEU A 1 80 ? 3.439 1.367 7.538 1.00 98.06 80 LEU A C 1
ATOM 634 O O . LEU A 1 80 ? 2.731 1.001 8.471 1.00 98.06 80 LEU A O 1
ATOM 638 N N . PHE A 1 81 ? 4.361 0.575 6.988 1.00 97.88 81 PHE A N 1
ATOM 639 C CA . PHE A 1 81 ? 4.691 -0.746 7.509 1.00 97.88 81 PHE A CA 1
ATOM 640 C C . PHE A 1 81 ? 5.211 -0.675 8.943 1.00 97.88 81 PHE A C 1
ATOM 642 O O . PHE A 1 81 ? 4.746 -1.449 9.767 1.00 97.88 81 PHE A O 1
ATOM 649 N N . PHE A 1 82 ? 6.106 0.259 9.274 1.00 97.38 82 PHE A N 1
ATOM 650 C CA . PHE A 1 82 ? 6.570 0.419 10.655 1.00 97.38 82 PHE A CA 1
ATOM 651 C C . PHE A 1 82 ? 5.456 0.864 11.607 1.00 97.38 82 PHE A C 1
ATOM 653 O O . PHE A 1 82 ? 5.417 0.387 12.735 1.00 97.38 82 PHE A O 1
ATOM 660 N N . VAL A 1 83 ? 4.522 1.708 11.155 1.00 96.44 83 VAL A N 1
ATOM 661 C CA . VAL A 1 83 ? 3.329 2.063 11.945 1.00 96.44 83 VAL A CA 1
ATOM 662 C C . VAL A 1 83 ? 2.465 0.828 12.213 1.00 96.44 83 VAL A C 1
ATOM 664 O O . VAL A 1 83 ? 2.082 0.583 13.353 1.00 96.44 83 VAL A O 1
ATOM 667 N N . MET A 1 84 ? 2.206 0.009 11.189 1.00 96.56 84 MET A N 1
ATOM 668 C CA . MET A 1 84 ? 1.460 -1.240 11.357 1.00 96.56 84 MET A CA 1
ATOM 669 C C . MET A 1 84 ? 2.214 -2.234 12.247 1.00 96.56 84 MET A C 1
ATOM 671 O O . MET A 1 84 ? 1.616 -2.868 13.104 1.00 96.56 84 MET A O 1
ATOM 675 N N . LEU A 1 85 ? 3.533 -2.349 12.088 1.00 95.62 85 LEU A N 1
ATOM 676 C CA . LEU A 1 85 ? 4.370 -3.222 12.904 1.00 95.62 85 LEU A CA 1
ATOM 677 C C . LEU A 1 85 ? 4.371 -2.789 14.372 1.00 95.62 85 LEU A C 1
ATOM 679 O O . LEU A 1 85 ? 4.326 -3.648 15.240 1.00 95.62 85 LEU A O 1
ATOM 683 N N . ALA A 1 86 ? 4.376 -1.483 14.650 1.00 93.31 86 ALA A N 1
ATOM 684 C CA . ALA A 1 86 ? 4.236 -0.961 16.005 1.00 93.31 86 ALA A CA 1
ATOM 685 C C . ALA A 1 86 ? 2.873 -1.334 16.608 1.00 93.31 86 ALA A C 1
ATOM 687 O O . ALA A 1 86 ? 2.831 -1.809 17.737 1.00 93.31 86 ALA A O 1
ATOM 688 N N . LYS A 1 87 ? 1.775 -1.229 15.844 1.00 93.19 87 LYS A N 1
ATOM 689 C CA . LYS A 1 87 ? 0.458 -1.723 16.288 1.00 93.19 87 LYS A CA 1
ATOM 690 C C . LYS A 1 87 ? 0.478 -3.232 16.571 1.00 93.19 87 LYS A C 1
ATOM 692 O O . LYS A 1 87 ? -0.045 -3.668 17.585 1.00 93.19 87 LYS A O 1
ATOM 697 N N . LEU A 1 88 ? 1.077 -4.028 15.684 1.00 94.44 88 LEU A N 1
ATOM 698 C CA . LEU A 1 88 ? 1.170 -5.488 15.826 1.00 94.44 88 LEU A CA 1
ATOM 699 C C . LEU A 1 88 ? 2.188 -5.935 16.887 1.00 94.44 88 LEU A C 1
ATOM 701 O O . LEU A 1 88 ? 2.248 -7.122 17.198 1.00 94.44 88 LEU A O 1
ATOM 705 N N . SER A 1 89 ? 3.018 -5.021 17.397 1.00 92.06 89 SER A N 1
ATOM 706 C CA . SER A 1 89 ? 4.150 -5.376 18.253 1.00 92.06 89 SER A CA 1
ATOM 707 C C . SER A 1 89 ? 3.715 -5.997 19.574 1.00 92.06 89 SER A C 1
ATOM 709 O O . SER A 1 89 ? 4.354 -6.953 19.987 1.00 92.06 89 SER A O 1
ATOM 711 N N . GLU A 1 90 ? 2.614 -5.532 20.172 1.00 90.94 90 GLU A N 1
ATOM 712 C CA . GLU A 1 90 ? 2.035 -6.110 21.393 1.00 90.94 90 GLU A CA 1
ATOM 713 C C . GLU A 1 90 ? 1.773 -7.615 21.215 1.00 90.94 90 GLU A C 1
ATOM 715 O O . GLU A 1 90 ? 2.383 -8.430 21.894 1.00 90.94 90 GLU A O 1
ATOM 720 N N . ASP A 1 91 ? 0.980 -8.006 20.211 1.00 90.69 91 ASP A N 1
ATOM 721 C CA . ASP A 1 91 ? 0.681 -9.422 19.950 1.00 90.69 91 ASP A CA 1
ATOM 722 C C . ASP A 1 91 ? 1.923 -10.243 19.549 1.00 90.69 91 ASP A C 1
ATOM 724 O O . ASP A 1 91 ? 2.031 -11.419 19.898 1.00 90.69 91 ASP A O 1
ATOM 72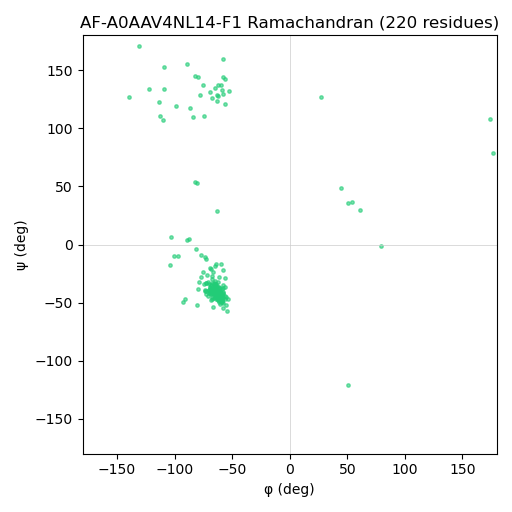8 N N . ILE A 1 92 ? 2.880 -9.649 18.827 1.00 91.25 92 ILE A N 1
ATOM 729 C CA . ILE A 1 92 ? 4.131 -10.337 18.476 1.00 91.25 92 ILE A CA 1
ATOM 730 C C . ILE A 1 92 ? 4.970 -10.608 19.732 1.00 91.25 92 ILE A C 1
ATOM 732 O O . ILE A 1 92 ? 5.526 -11.700 19.856 1.00 91.25 92 ILE A O 1
ATOM 736 N N . LEU A 1 93 ? 5.070 -9.635 20.639 1.00 91.31 93 LEU A N 1
ATOM 737 C CA . LEU A 1 93 ? 5.830 -9.744 21.885 1.00 91.31 93 LEU A CA 1
ATOM 738 C C . LEU A 1 93 ? 5.170 -10.726 22.857 1.00 91.31 93 LEU A C 1
ATOM 740 O O . LEU A 1 93 ? 5.870 -11.593 23.382 1.00 91.31 93 LEU A O 1
ATOM 744 N N . ASP A 1 94 ? 3.840 -10.689 22.975 1.00 89.00 94 ASP A N 1
ATOM 745 C CA . ASP A 1 94 ? 3.059 -11.661 23.748 1.00 89.00 94 ASP A CA 1
ATOM 746 C C . ASP A 1 94 ? 3.347 -13.098 23.281 1.00 89.00 94 ASP A C 1
ATOM 748 O O . ASP A 1 94 ? 3.604 -13.995 24.082 1.00 89.00 94 ASP A O 1
ATOM 752 N N . ARG A 1 95 ? 3.380 -13.340 21.960 1.00 90.00 95 ARG A N 1
ATOM 753 C CA . ARG A 1 95 ? 3.706 -14.666 21.393 1.00 90.00 95 ARG A CA 1
ATOM 754 C C . ARG A 1 95 ? 5.162 -15.083 21.592 1.00 90.00 95 ARG A C 1
ATOM 756 O O . ARG A 1 95 ? 5.469 -16.268 21.464 1.00 90.00 95 ARG A O 1
ATOM 763 N N . MET A 1 96 ? 6.053 -14.128 21.845 1.00 90.88 96 MET A N 1
ATOM 764 C CA . MET A 1 96 ? 7.457 -14.372 22.173 1.00 90.88 96 MET A CA 1
ATOM 765 C C . MET A 1 96 ? 7.691 -14.552 23.680 1.00 90.88 96 MET A C 1
ATOM 767 O O . MET A 1 96 ? 8.845 -14.723 24.069 1.00 90.88 96 MET A O 1
ATOM 771 N N . ASP A 1 97 ? 6.629 -14.547 24.496 1.00 88.75 97 ASP A N 1
ATOM 772 C CA . ASP A 1 97 ? 6.689 -14.619 25.964 1.00 88.75 97 ASP A CA 1
ATOM 773 C C . ASP A 1 97 ? 7.446 -13.423 26.584 1.00 88.75 97 ASP A C 1
ATOM 775 O O . ASP A 1 97 ? 8.106 -13.531 27.617 1.00 88.75 97 ASP A O 1
ATOM 779 N N . ILE A 1 98 ? 7.391 -12.261 25.915 1.00 89.44 98 ILE A N 1
ATOM 780 C CA . ILE A 1 98 ? 7.995 -11.005 26.374 1.00 89.44 98 ILE A CA 1
ATOM 781 C C . ILE A 1 98 ? 6.870 -10.047 26.763 1.00 89.44 98 ILE A C 1
ATOM 783 O O . ILE A 1 98 ? 6.225 -9.465 25.896 1.00 89.44 98 ILE A O 1
ATOM 787 N N . PHE A 1 99 ? 6.690 -9.826 28.065 1.00 83.00 99 PHE A N 1
ATOM 788 C CA . PHE A 1 99 ? 5.679 -8.906 28.589 1.00 83.00 99 PHE A CA 1
ATOM 789 C C . PHE A 1 99 ? 6.298 -7.554 28.936 1.00 83.00 99 PHE A C 1
ATOM 791 O O . PHE A 1 99 ? 7.186 -7.458 29.786 1.00 83.00 99 PHE A O 1
ATOM 798 N N . ILE A 1 100 ? 5.821 -6.505 28.268 1.00 85.44 100 ILE A N 1
ATOM 799 C CA . ILE A 1 100 ? 6.189 -5.115 28.547 1.00 85.44 100 ILE A CA 1
ATOM 800 C C . ILE A 1 100 ? 4.943 -4.425 29.090 1.00 85.44 100 ILE A C 1
ATOM 802 O O . ILE A 1 100 ? 3.983 -4.210 28.349 1.00 85.44 100 ILE A O 1
ATOM 806 N N . LEU A 1 101 ? 4.968 -4.077 30.376 1.00 85.50 101 LEU A N 1
ATOM 807 C CA . LEU A 1 101 ? 3.804 -3.568 31.103 1.00 85.50 101 LEU A CA 1
ATOM 808 C C . LEU A 1 101 ? 3.246 -2.284 30.463 1.00 85.50 101 LEU A C 1
ATOM 810 O O . LEU A 1 101 ? 2.040 -2.128 30.323 1.00 85.50 101 LEU A O 1
ATOM 814 N N . GLU A 1 102 ? 4.123 -1.404 29.977 1.00 84.12 102 GLU A N 1
ATOM 815 C CA . GLU A 1 102 ? 3.744 -0.145 29.331 1.00 84.12 102 GLU A CA 1
ATOM 816 C C . GLU A 1 102 ? 3.023 -0.339 27.987 1.00 84.12 102 GLU A C 1
ATOM 818 O O . GLU A 1 102 ? 2.260 0.531 27.566 1.00 84.12 102 GLU A O 1
ATOM 823 N N . LEU A 1 103 ? 3.274 -1.453 27.286 1.00 80.50 103 LEU A N 1
ATOM 824 C CA . LEU A 1 103 ? 2.553 -1.780 26.052 1.00 80.50 103 LEU A CA 1
ATOM 825 C C . LEU A 1 103 ? 1.179 -2.377 26.351 1.00 80.50 103 LEU A C 1
ATOM 827 O O . LEU A 1 103 ? 0.218 -2.048 25.658 1.00 80.50 103 LEU A O 1
ATOM 831 N N . GLU A 1 104 ? 1.073 -3.204 27.388 1.00 79.56 104 GLU A N 1
ATOM 832 C CA . GLU A 1 104 ? -0.196 -3.798 27.814 1.00 79.56 104 GLU A CA 1
ATOM 833 C C . GLU A 1 104 ? -1.157 -2.729 28.364 1.00 79.56 104 GLU A C 1
ATOM 835 O O . GLU A 1 104 ? -2.337 -2.695 28.008 1.00 79.56 104 GLU A O 1
ATOM 840 N N . GLU A 1 105 ? -0.636 -1.763 29.128 1.00 85.06 105 GLU A N 1
ATOM 841 C CA . GLU A 1 105 ? -1.395 -0.603 29.618 1.00 85.06 105 GLU A CA 1
ATOM 842 C C . GLU A 1 105 ? -1.895 0.324 28.499 1.00 85.06 105 GLU A C 1
ATOM 844 O O . GLU A 1 105 ? -2.802 1.134 28.712 1.00 85.06 105 GLU A O 1
ATOM 849 N N . LEU A 1 106 ? -1.339 0.216 27.287 1.00 83.44 106 LEU A N 1
ATOM 850 C CA . LEU A 1 106 ? -1.787 1.010 26.147 1.00 83.44 106 LEU A CA 1
ATOM 851 C C . LEU A 1 106 ? -3.105 0.487 25.545 1.00 83.44 106 LEU A C 1
ATOM 853 O O . LEU A 1 106 ? -3.699 1.183 24.712 1.00 83.44 106 LEU A O 1
ATOM 857 N N . PHE A 1 107 ? -3.579 -0.691 25.982 1.00 83.94 107 PHE A N 1
ATOM 858 C CA . PHE A 1 107 ? -4.829 -1.339 25.560 1.00 83.94 107 PHE A CA 1
ATOM 859 C C . PHE A 1 107 ? -5.025 -1.289 24.038 1.00 83.94 107 PHE A C 1
ATOM 861 O O . PHE A 1 107 ? -6.065 -0.845 23.539 1.00 83.94 107 PHE A O 1
ATOM 868 N N . ILE A 1 108 ? -3.985 -1.660 23.284 1.00 88.31 108 ILE A N 1
ATOM 869 C CA . ILE A 1 108 ? -4.027 -1.634 21.821 1.00 88.31 108 ILE A CA 1
ATOM 870 C C . ILE A 1 108 ? -5.072 -2.664 21.341 1.00 88.31 108 ILE A C 1
ATOM 872 O O . ILE A 1 108 ? -5.098 -3.795 21.827 1.00 88.31 108 ILE A O 1
ATOM 876 N N . PRO A 1 109 ? -5.946 -2.311 20.378 1.00 89.94 109 PRO A N 1
ATOM 877 C CA . PRO A 1 109 ? -6.911 -3.256 19.829 1.00 89.94 109 PRO A CA 1
ATOM 878 C C . PRO A 1 109 ? -6.219 -4.474 19.219 1.00 89.94 109 PRO A C 1
ATOM 880 O O . PRO A 1 109 ? -5.288 -4.333 18.406 1.00 89.94 109 PRO A O 1
ATOM 883 N N . LYS A 1 110 ? -6.720 -5.667 19.558 1.00 90.38 110 LYS A N 1
ATOM 884 C CA . LYS A 1 110 ? -6.140 -6.927 19.087 1.00 90.38 110 LYS A CA 1
ATOM 885 C C . LYS A 1 110 ? -6.117 -6.984 17.552 1.00 90.38 110 LYS A C 1
ATOM 887 O O . LYS A 1 110 ? -7.008 -6.459 16.880 1.00 90.38 110 LYS A O 1
ATOM 892 N N . PRO A 1 111 ? -5.070 -7.584 16.972 1.00 92.81 111 PRO A N 1
ATOM 893 C CA . PRO A 1 111 ? -4.852 -7.528 15.539 1.00 92.81 111 PRO A CA 1
ATOM 894 C C . PRO A 1 111 ? -5.798 -8.436 14.758 1.00 92.81 111 PRO A C 1
ATOM 896 O O . PRO A 1 111 ? -6.007 -9.603 15.091 1.00 92.81 111 PRO A O 1
ATOM 899 N N . LEU A 1 112 ? -6.322 -7.906 13.657 1.00 93.62 112 LEU A N 1
ATOM 900 C CA . LEU A 1 112 ? -7.182 -8.640 12.736 1.00 93.62 112 LEU A CA 1
ATOM 901 C C . LEU A 1 112 ? -6.366 -9.349 11.635 1.00 93.62 112 LEU A C 1
ATOM 903 O O . LEU A 1 112 ? -5.270 -8.911 11.272 1.00 93.62 112 LEU A O 1
ATOM 907 N N . PRO A 1 113 ? -6.887 -10.432 11.022 1.00 93.38 113 PRO A N 1
ATOM 908 C CA . PRO A 1 113 ? -6.144 -11.202 10.017 1.00 93.38 113 PRO A CA 1
ATOM 909 C C . PRO A 1 113 ? -5.675 -10.385 8.804 1.00 93.38 113 PRO A C 1
ATOM 911 O O . PRO A 1 113 ? -4.5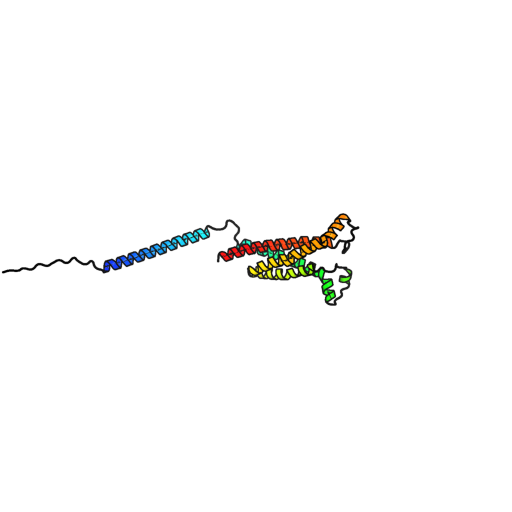95 -10.629 8.260 1.00 93.38 113 PRO A O 1
ATOM 914 N N . PHE A 1 114 ? -6.462 -9.393 8.375 1.00 94.69 114 PHE A N 1
ATOM 915 C CA . PHE A 1 114 ? -6.101 -8.536 7.244 1.00 94.69 114 PHE A CA 1
ATOM 916 C C . PHE A 1 114 ? -4.904 -7.623 7.542 1.00 94.69 114 PHE A C 1
ATOM 918 O O . PHE A 1 114 ? -4.228 -7.203 6.606 1.00 94.69 114 PHE A O 1
ATOM 925 N N . GLU A 1 115 ? -4.595 -7.360 8.813 1.00 95.19 115 GLU A N 1
ATOM 926 C CA . GLU A 1 115 ? -3.426 -6.576 9.220 1.00 95.19 115 GLU A CA 1
ATOM 927 C C . GLU A 1 115 ? -2.134 -7.338 8.910 1.00 95.19 115 GLU A C 1
ATOM 929 O O . GLU A 1 115 ? -1.231 -6.810 8.258 1.00 95.19 115 GLU A O 1
ATOM 934 N N . TYR A 1 116 ? -2.079 -8.621 9.281 1.00 95.19 116 TYR A N 1
ATOM 935 C CA . TYR A 1 116 ? -0.964 -9.506 8.932 1.00 95.19 116 TYR A CA 1
ATOM 936 C C . TYR A 1 116 ? -0.867 -9.742 7.426 1.00 95.19 116 TYR A C 1
ATOM 938 O O . TYR A 1 116 ? 0.224 -9.803 6.860 1.00 95.19 116 TYR A O 1
ATOM 946 N N . LEU A 1 117 ? -2.009 -9.858 6.744 1.00 96.31 117 LEU A N 1
ATOM 947 C CA . LEU A 1 117 ? -2.005 -10.002 5.293 1.00 96.31 117 LEU A CA 1
ATOM 948 C C . LEU A 1 117 ? -1.423 -8.750 4.618 1.00 96.31 117 LEU A C 1
ATOM 950 O O . LEU A 1 117 ? -0.640 -8.863 3.671 1.00 96.31 117 LEU A O 1
ATOM 954 N N . TRP A 1 118 ? -1.760 -7.567 5.139 1.00 98.06 118 TRP A N 1
ATOM 955 C CA . TRP A 1 118 ? -1.254 -6.294 4.643 1.00 98.06 118 TRP A CA 1
ATOM 956 C C . TRP A 1 118 ? 0.252 -6.135 4.863 1.00 98.06 118 TRP A C 1
ATOM 958 O O . TRP A 1 118 ? 0.959 -5.704 3.948 1.00 98.06 118 TRP A O 1
ATOM 968 N N . THR A 1 119 ? 0.785 -6.539 6.022 1.00 96.94 119 THR A N 1
ATOM 969 C CA . THR A 1 119 ? 2.239 -6.485 6.269 1.00 96.94 119 THR A CA 1
ATOM 970 C C . THR A 1 119 ? 3.033 -7.364 5.302 1.00 96.94 119 THR A C 1
ATOM 972 O O . THR A 1 119 ? 4.145 -6.998 4.916 1.00 96.94 119 THR A O 1
ATOM 975 N N . GLY A 1 120 ? 2.438 -8.446 4.786 1.00 96.38 120 GLY A N 1
ATOM 976 C CA . GLY A 1 120 ? 3.018 -9.269 3.719 1.00 96.38 120 GLY A CA 1
ATOM 977 C C . GLY A 1 120 ? 3.331 -8.508 2.419 1.00 96.38 120 GLY A C 1
ATOM 978 O O . GLY A 1 120 ? 4.213 -8.911 1.654 1.00 96.38 120 GLY A O 1
ATOM 979 N N . SER A 1 121 ? 2.688 -7.362 2.170 1.00 97.06 121 SER A N 1
ATOM 980 C CA . SER A 1 121 ? 2.957 -6.528 0.989 1.00 97.06 121 SER A CA 1
ATOM 981 C C . SER A 1 121 ? 4.376 -5.933 0.960 1.00 97.06 121 SER A C 1
ATOM 983 O O . SER A 1 121 ? 4.882 -5.586 -0.116 1.00 97.06 121 S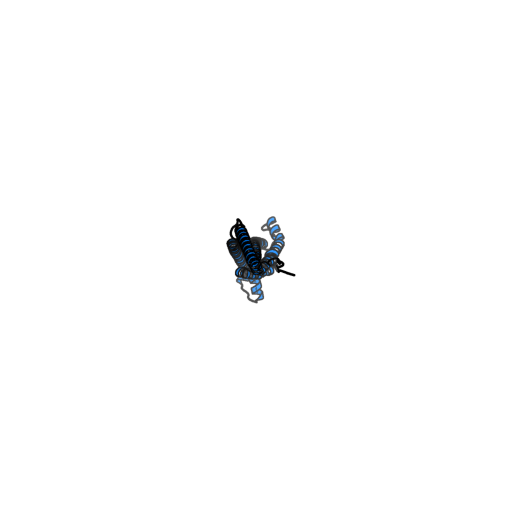ER A O 1
ATOM 985 N N . ILE A 1 122 ? 5.076 -5.894 2.104 1.00 97.50 122 ILE A N 1
ATOM 986 C CA . ILE A 1 122 ? 6.462 -5.418 2.201 1.00 97.50 122 ILE A CA 1
ATOM 987 C C . ILE A 1 122 ? 7.435 -6.269 1.376 1.00 97.50 122 ILE A C 1
ATOM 989 O O . ILE A 1 122 ? 8.380 -5.749 0.777 1.00 97.50 122 ILE A O 1
ATOM 993 N N . VAL A 1 123 ? 7.162 -7.573 1.250 1.00 97.75 123 VAL A N 1
ATOM 994 C CA . VAL A 1 123 ? 7.966 -8.501 0.441 1.00 97.75 123 VAL A CA 1
ATOM 995 C C . VAL A 1 123 ? 7.979 -8.047 -1.017 1.00 97.75 123 VAL A C 1
ATOM 997 O O . VAL A 1 123 ? 9.031 -7.979 -1.661 1.00 97.75 123 VAL A O 1
ATOM 1000 N N . PHE A 1 124 ? 6.817 -7.645 -1.532 1.00 97.75 124 PHE A N 1
ATOM 1001 C CA . PHE A 1 124 ? 6.703 -7.132 -2.889 1.00 97.75 124 PHE A CA 1
ATOM 1002 C C . PHE A 1 124 ? 7.378 -5.771 -3.040 1.00 97.75 124 PHE A C 1
ATOM 1004 O O . PHE A 1 124 ? 8.028 -5.545 -4.061 1.00 97.75 124 PHE A O 1
ATOM 1011 N N . ALA A 1 125 ? 7.324 -4.897 -2.031 1.00 96.81 125 ALA A N 1
ATOM 1012 C CA . ALA A 1 125 ? 8.057 -3.629 -2.044 1.00 96.81 125 ALA A CA 1
ATOM 1013 C C . ALA A 1 125 ? 9.577 -3.835 -2.220 1.00 96.81 125 ALA A C 1
ATOM 1015 O O . ALA A 1 125 ? 10.207 -3.152 -3.037 1.00 96.81 125 ALA A O 1
ATOM 1016 N N . ILE A 1 126 ? 10.156 -4.841 -1.552 1.00 97.12 126 ILE A N 1
ATOM 1017 C CA . ILE A 1 126 ? 11.569 -5.227 -1.715 1.00 97.12 126 ILE A CA 1
ATOM 1018 C C . ILE A 1 126 ? 11.844 -5.731 -3.141 1.00 97.12 126 ILE A C 1
ATOM 1020 O O . ILE A 1 126 ? 12.827 -5.320 -3.771 1.00 97.12 126 ILE A O 1
ATOM 1024 N N . ILE A 1 127 ? 10.968 -6.585 -3.688 1.00 97.31 127 ILE A N 1
ATOM 1025 C CA . ILE A 1 127 ? 11.057 -7.052 -5.084 1.00 97.31 127 ILE A CA 1
ATOM 1026 C C . ILE A 1 127 ? 11.017 -5.859 -6.053 1.00 97.31 127 ILE A C 1
ATOM 1028 O O . ILE A 1 127 ? 11.822 -5.801 -6.988 1.00 97.31 127 ILE A O 1
ATOM 1032 N N . GLY A 1 128 ? 10.148 -4.877 -5.799 1.00 96.31 128 GLY A N 1
ATOM 1033 C CA . GLY A 1 128 ? 10.027 -3.640 -6.570 1.00 96.31 128 GLY A CA 1
ATOM 1034 C C . GLY A 1 128 ? 11.318 -2.822 -6.585 1.00 96.31 128 GLY A C 1
ATOM 1035 O O . GLY A 1 128 ? 11.806 -2.470 -7.661 1.00 96.31 128 GLY A O 1
ATOM 1036 N N . LEU A 1 129 ? 11.941 -2.589 -5.423 1.00 96.56 129 LEU A N 1
ATOM 1037 C CA . LEU A 1 129 ? 13.223 -1.874 -5.328 1.00 96.56 129 LEU A CA 1
ATOM 1038 C C . LEU A 1 129 ? 14.341 -2.579 -6.103 1.00 96.56 129 LEU A C 1
ATOM 1040 O O . LEU A 1 129 ? 15.057 -1.945 -6.887 1.00 96.56 129 LEU A O 1
ATOM 1044 N N . ARG A 1 130 ? 14.464 -3.903 -5.942 1.00 95.25 130 ARG A N 1
ATOM 1045 C CA . ARG A 1 130 ? 15.450 -4.713 -6.682 1.00 95.25 130 ARG A CA 1
ATOM 1046 C C . ARG A 1 130 ? 15.179 -4.680 -8.189 1.00 95.25 130 ARG A C 1
ATOM 1048 O O . ARG A 1 130 ? 16.115 -4.593 -8.988 1.00 95.25 130 ARG A O 1
ATOM 1055 N N . GLY A 1 131 ? 13.905 -4.712 -8.580 1.00 93.00 131 GLY A N 1
ATOM 1056 C CA . GLY A 1 131 ? 13.457 -4.577 -9.964 1.00 93.00 131 GLY A CA 1
ATOM 1057 C C . GLY A 1 131 ? 13.827 -3.228 -10.578 1.00 93.00 131 GLY A C 1
ATOM 1058 O O . GLY A 1 131 ? 14.318 -3.186 -11.707 1.00 93.00 131 GLY A O 1
ATOM 1059 N N . LEU A 1 132 ? 13.677 -2.138 -9.818 1.00 94.81 132 LEU A N 1
ATOM 1060 C CA . LEU A 1 132 ? 14.025 -0.779 -10.242 1.00 94.81 132 LEU A CA 1
ATOM 1061 C C . LEU A 1 132 ? 15.523 -0.581 -10.458 1.00 94.81 132 LEU A C 1
ATOM 1063 O O . LEU A 1 132 ? 15.906 0.106 -11.407 1.00 94.81 132 LEU A O 1
ATOM 1067 N N . ALA A 1 133 ? 16.361 -1.183 -9.611 1.00 92.62 133 ALA A N 1
ATOM 1068 C CA . ALA A 1 133 ? 17.815 -1.111 -9.746 1.00 92.62 133 ALA A CA 1
ATOM 1069 C C . ALA A 1 133 ? 18.307 -1.776 -11.042 1.00 92.62 133 ALA A C 1
ATOM 1071 O O . ALA A 1 133 ? 19.207 -1.263 -11.701 1.00 92.62 133 ALA A O 1
ATOM 1072 N N . ARG A 1 134 ? 17.685 -2.897 -11.435 1.00 90.94 134 ARG A N 1
ATOM 1073 C CA . ARG A 1 134 ? 18.101 -3.709 -12.593 1.00 90.94 134 ARG A CA 1
ATOM 1074 C C . ARG A 1 134 ? 17.232 -3.526 -13.843 1.00 90.94 134 ARG A C 1
ATOM 1076 O O . ARG A 1 134 ? 17.409 -4.268 -14.801 1.00 90.94 134 ARG A O 1
ATOM 1083 N N . ASN A 1 135 ? 16.281 -2.589 -13.840 1.00 92.00 135 ASN A N 1
ATOM 1084 C CA . ASN A 1 135 ? 15.287 -2.401 -14.912 1.00 92.00 135 ASN A CA 1
ATOM 1085 C C . ASN A 1 135 ? 14.545 -3.691 -15.305 1.00 92.00 135 ASN A C 1
ATOM 1087 O O . ASN A 1 135 ? 14.254 -3.926 -16.478 1.00 92.00 135 ASN A O 1
ATOM 1091 N N . ARG A 1 136 ? 14.265 -4.564 -14.331 1.00 93.81 136 ARG A N 1
ATOM 1092 C CA . ARG A 1 136 ? 13.662 -5.876 -14.595 1.00 93.81 136 ARG A CA 1
ATOM 1093 C C . ARG A 1 136 ? 12.149 -5.750 -14.693 1.00 93.81 136 ARG A C 1
ATOM 1095 O O . ARG A 1 136 ? 11.473 -5.556 -13.686 1.00 93.81 136 ARG A O 1
ATOM 1102 N N . LEU A 1 137 ? 11.627 -5.924 -15.905 1.00 94.31 137 LEU A N 1
ATOM 1103 C CA . LEU A 1 137 ? 10.196 -5.820 -16.189 1.00 94.31 137 LEU A CA 1
ATOM 1104 C C . LEU A 1 137 ? 9.362 -6.835 -15.396 1.00 94.31 137 LEU A C 1
ATOM 1106 O O . LEU A 1 137 ? 8.336 -6.466 -14.837 1.00 94.31 137 LEU A O 1
ATOM 1110 N N . SER A 1 138 ? 9.822 -8.089 -15.314 1.00 94.94 138 SER A N 1
ATOM 1111 C CA . SER A 1 138 ? 9.129 -9.150 -14.570 1.00 94.94 138 SER A CA 1
ATOM 1112 C C . SER A 1 138 ? 8.967 -8.790 -13.087 1.00 94.94 138 SER A C 1
ATOM 1114 O O . SER A 1 138 ? 7.852 -8.780 -12.580 1.00 94.94 138 SER A O 1
ATOM 1116 N N . ALA A 1 139 ? 10.044 -8.345 -12.429 1.00 96.44 139 ALA A N 1
ATOM 1117 C CA . ALA A 1 139 ? 10.003 -7.925 -11.027 1.00 96.44 139 ALA A CA 1
ATOM 1118 C C . ALA A 1 139 ? 9.040 -6.751 -10.785 1.00 96.44 139 ALA A C 1
ATOM 1120 O O . ALA A 1 139 ? 8.355 -6.717 -9.767 1.00 96.44 139 ALA A O 1
ATOM 1121 N N . LEU A 1 140 ? 8.959 -5.804 -11.724 1.00 96.50 140 LEU A N 1
ATOM 1122 C CA . LEU A 1 140 ? 8.045 -4.670 -11.608 1.00 96.50 140 LEU A CA 1
ATOM 1123 C C . LEU A 1 140 ? 6.574 -5.078 -11.818 1.00 96.50 140 LEU A C 1
ATOM 1125 O O . LEU A 1 140 ? 5.701 -4.528 -11.151 1.00 96.50 140 LEU A O 1
ATOM 1129 N N . ASN A 1 141 ? 6.301 -6.071 -12.677 1.00 96.56 141 ASN A N 1
ATOM 1130 C CA . ASN A 1 141 ? 4.965 -6.668 -12.797 1.00 96.56 141 ASN A CA 1
ATOM 1131 C C . ASN A 1 141 ? 4.575 -7.412 -11.512 1.00 96.56 141 ASN A C 1
ATOM 1133 O O . ASN A 1 141 ? 3.475 -7.203 -11.011 1.00 96.56 141 ASN A O 1
ATOM 1137 N N . SER A 1 142 ? 5.475 -8.233 -10.955 1.00 97.44 142 SER A N 1
ATOM 1138 C CA . SER A 1 142 ? 5.240 -8.928 -9.681 1.00 97.44 142 SER A CA 1
ATOM 1139 C C . SER A 1 142 ? 5.009 -7.944 -8.537 1.00 97.44 142 SER A C 1
ATOM 1141 O O . SER A 1 142 ? 4.104 -8.148 -7.739 1.00 97.44 142 SER A O 1
ATOM 1143 N N . TYR A 1 143 ? 5.775 -6.850 -8.484 1.00 98.00 143 TYR A N 1
ATOM 1144 C CA . TYR A 1 143 ? 5.557 -5.774 -7.522 1.00 98.00 143 TYR A CA 1
ATOM 1145 C C . TYR A 1 143 ? 4.162 -5.153 -7.655 1.00 98.00 143 TYR A C 1
ATOM 1147 O O . TYR A 1 143 ? 3.460 -5.028 -6.654 1.00 98.00 143 TYR A O 1
ATOM 1155 N N . ALA A 1 144 ? 3.740 -4.795 -8.872 1.00 97.50 144 ALA A N 1
ATOM 1156 C CA . ALA A 1 144 ? 2.424 -4.202 -9.100 1.00 97.50 144 ALA A CA 1
ATOM 1157 C C . ALA A 1 144 ? 1.290 -5.168 -8.713 1.00 97.50 144 ALA A C 1
ATOM 1159 O O . ALA A 1 144 ? 0.375 -4.772 -7.998 1.00 97.50 144 ALA A O 1
ATOM 1160 N N . ALA A 1 145 ? 1.385 -6.439 -9.121 1.00 97.88 145 ALA A N 1
ATOM 1161 C CA . ALA A 1 145 ? 0.409 -7.469 -8.770 1.00 97.88 145 ALA A CA 1
ATOM 1162 C C . ALA A 1 145 ? 0.340 -7.707 -7.252 1.00 97.88 145 ALA A C 1
ATOM 1164 O O . ALA A 1 145 ? -0.743 -7.688 -6.676 1.00 97.88 145 ALA A O 1
ATOM 1165 N N . GLY A 1 146 ? 1.488 -7.858 -6.589 1.00 97.62 146 GLY A N 1
ATOM 1166 C CA . GLY A 1 146 ? 1.543 -8.044 -5.140 1.00 97.62 146 GLY A CA 1
ATOM 1167 C C . GLY A 1 146 ? 1.051 -6.831 -4.354 1.00 97.62 146 GLY A C 1
ATOM 1168 O O . GLY A 1 146 ? 0.380 -6.993 -3.343 1.00 97.62 146 GLY A O 1
ATOM 1169 N N . THR A 1 147 ? 1.302 -5.614 -4.848 1.00 97.69 147 THR A N 1
ATOM 1170 C CA . THR A 1 147 ? 0.759 -4.381 -4.249 1.00 97.69 147 THR A CA 1
ATOM 1171 C C . THR A 1 147 ? -0.765 -4.340 -4.348 1.00 97.69 147 THR A C 1
ATOM 1173 O O . THR A 1 147 ? -1.422 -3.909 -3.411 1.00 97.69 147 THR A O 1
ATOM 1176 N N . VAL A 1 148 ? -1.358 -4.827 -5.441 1.00 97.94 148 VAL A N 1
ATOM 1177 C CA . VAL A 1 148 ? -2.821 -4.937 -5.542 1.00 97.94 148 VAL A CA 1
ATOM 1178 C C . VAL A 1 148 ? -3.351 -5.975 -4.549 1.00 97.94 148 VAL A C 1
ATOM 1180 O O . VAL A 1 148 ? -4.197 -5.646 -3.723 1.00 97.94 148 VAL A O 1
ATOM 1183 N N . VAL A 1 149 ? -2.819 -7.200 -4.592 1.00 97.94 149 VAL A N 1
ATOM 1184 C CA . VAL A 1 149 ? -3.361 -8.342 -3.835 1.00 97.94 149 VAL A CA 1
ATOM 1185 C C . VAL A 1 149 ? -3.120 -8.226 -2.331 1.00 97.94 149 VAL A C 1
ATOM 1187 O O . VAL A 1 149 ? -4.027 -8.498 -1.557 1.00 97.94 149 VAL A O 1
ATOM 1190 N N . LEU A 1 150 ? -1.921 -7.831 -1.902 1.00 97.62 150 LEU A N 1
ATOM 1191 C CA . LEU A 1 150 ? -1.567 -7.735 -0.480 1.00 97.62 150 LEU A CA 1
ATOM 1192 C C . LEU A 1 150 ? -1.537 -6.297 0.038 1.00 97.62 150 LEU A C 1
ATOM 1194 O O . LEU A 1 150 ? -1.568 -6.090 1.240 1.00 97.62 150 LEU A O 1
ATOM 1198 N N . GLY A 1 151 ? -1.457 -5.290 -0.831 1.00 96.50 151 GLY A N 1
ATOM 1199 C CA . GLY A 1 151 ? -1.477 -3.889 -0.405 1.00 96.50 151 GLY A CA 1
ATOM 1200 C C . GLY A 1 151 ? -2.884 -3.301 -0.413 1.00 96.50 151 GLY A C 1
ATOM 1201 O O . GLY A 1 151 ? -3.300 -2.711 0.574 1.00 96.50 151 GLY A O 1
ATOM 1202 N N . VAL A 1 152 ? -3.633 -3.460 -1.508 1.00 97.81 152 VAL A N 1
ATOM 1203 C CA . VAL A 1 152 ? -4.944 -2.810 -1.682 1.00 97.81 152 VAL A CA 1
ATOM 1204 C C . VAL A 1 152 ? -6.092 -3.677 -1.169 1.00 97.81 152 VAL A C 1
ATOM 1206 O O . VAL A 1 152 ? -6.940 -3.170 -0.439 1.00 97.81 152 VAL A O 1
ATOM 1209 N N . CYS A 1 153 ? -6.138 -4.972 -1.503 1.00 97.38 153 CYS A N 1
ATOM 1210 C CA . CYS A 1 153 ? -7.258 -5.830 -1.093 1.00 97.38 153 CYS A CA 1
ATOM 1211 C C . CYS A 1 153 ? -7.456 -5.903 0.434 1.00 97.38 153 CYS A C 1
ATOM 1213 O O . CYS A 1 153 ? -8.602 -5.758 0.863 1.00 97.38 153 CYS A O 1
ATOM 1215 N N . PRO A 1 154 ? -6.409 -6.040 1.276 1.00 97.25 154 PRO A N 1
ATOM 1216 C CA . PRO A 1 154 ? -6.599 -6.054 2.726 1.00 97.25 154 PRO A CA 1
ATOM 1217 C C . PRO A 1 154 ? -7.123 -4.721 3.271 1.00 97.25 154 PRO A C 1
ATOM 1219 O O . PRO A 1 154 ? -7.912 -4.722 4.208 1.00 97.25 154 PRO A O 1
ATOM 1222 N N . LEU A 1 155 ? -6.762 -3.589 2.650 1.00 97.31 155 LEU A N 1
ATOM 1223 C CA . LEU A 1 155 ? -7.283 -2.269 3.032 1.00 97.31 155 LEU A CA 1
ATOM 1224 C C . LEU A 1 155 ? -8.767 -2.116 2.700 1.00 97.31 155 LEU A C 1
ATOM 1226 O O . LEU A 1 155 ? -9.505 -1.524 3.479 1.00 97.31 155 LEU A O 1
ATOM 1230 N N . ILE A 1 156 ? -9.210 -2.656 1.560 1.00 96.69 156 ILE A N 1
ATOM 1231 C CA . ILE A 1 156 ? -10.639 -2.701 1.221 1.00 96.69 156 ILE A CA 1
ATOM 1232 C C . ILE A 1 156 ? -11.381 -3.580 2.233 1.00 96.69 156 ILE A C 1
ATOM 1234 O O . ILE A 1 156 ? -12.438 -3.185 2.716 1.00 96.69 156 ILE A O 1
ATOM 1238 N N . GLY A 1 157 ? -10.808 -4.733 2.595 1.00 95.81 157 GLY A N 1
ATOM 1239 C CA . GLY A 1 157 ? -11.348 -5.599 3.644 1.00 95.81 157 GLY A CA 1
ATOM 1240 C C . GLY A 1 157 ? -11.506 -4.869 4.979 1.00 95.81 157 GLY A C 1
ATOM 1241 O O . GLY A 1 157 ? -12.584 -4.908 5.561 1.00 95.81 157 GLY A O 1
ATOM 1242 N N . ALA A 1 158 ? -10.478 -4.132 5.410 1.00 95.69 158 ALA A N 1
ATOM 1243 C CA . ALA A 1 158 ? -10.526 -3.313 6.619 1.00 95.69 158 ALA A CA 1
ATOM 1244 C C . ALA A 1 158 ? -11.604 -2.216 6.539 1.00 95.69 158 ALA A C 1
ATOM 1246 O O . ALA A 1 158 ? -12.362 -2.027 7.484 1.00 95.69 158 ALA A O 1
ATOM 1247 N N . ALA A 1 159 ? -11.719 -1.519 5.404 1.00 96.06 159 ALA A N 1
ATOM 1248 C CA . ALA A 1 159 ? -12.729 -0.476 5.221 1.00 96.06 159 ALA A CA 1
ATOM 1249 C C . ALA A 1 159 ? -14.162 -1.024 5.309 1.00 96.06 159 ALA A C 1
ATOM 1251 O O . ALA A 1 159 ? -15.020 -0.389 5.910 1.00 96.06 159 ALA A O 1
ATOM 1252 N N . ILE A 1 160 ? -14.418 -2.202 4.733 1.00 96.62 160 ILE A N 1
ATOM 1253 C CA . ILE A 1 160 ? -15.727 -2.863 4.824 1.00 96.62 160 ILE A CA 1
ATOM 1254 C C . ILE A 1 160 ? -15.988 -3.332 6.259 1.00 96.62 160 ILE A C 1
ATOM 1256 O O . ILE A 1 160 ? -17.093 -3.146 6.758 1.00 96.62 160 ILE A O 1
ATOM 1260 N N . TRP A 1 161 ? -14.977 -3.903 6.921 1.00 95.56 161 TRP A N 1
ATOM 1261 C CA . TRP A 1 161 ? -15.084 -4.400 8.294 1.00 95.56 161 TRP A CA 1
ATOM 1262 C C . TRP A 1 161 ? -15.485 -3.299 9.280 1.00 95.56 161 TRP A C 1
ATOM 1264 O O . TRP A 1 161 ? -16.416 -3.482 10.051 1.00 95.56 161 TRP A O 1
ATOM 1274 N N . PHE A 1 162 ? -14.834 -2.136 9.213 1.00 95.38 162 PHE A N 1
ATOM 1275 C CA . PHE A 1 162 ? -15.093 -1.018 10.128 1.00 95.38 162 PHE A CA 1
ATOM 1276 C C . PHE A 1 162 ? -16.211 -0.072 9.668 1.00 95.38 162 PHE A C 1
ATOM 1278 O O . PHE A 1 162 ? -16.437 0.963 10.298 1.00 95.38 162 PHE A O 1
ATOM 1285 N N . TYR A 1 163 ? -16.904 -0.379 8.568 1.00 94.88 163 TYR A N 1
ATOM 1286 C CA . TYR A 1 163 ? -17.940 0.505 8.035 1.00 94.88 163 TYR A CA 1
ATOM 1287 C C . TYR A 1 163 ? -19.111 0.681 9.011 1.00 94.88 163 TYR A C 1
ATOM 1289 O O . TYR A 1 163 ? -19.559 1.810 9.211 1.00 94.88 163 TYR A O 1
ATOM 1297 N N . SER A 1 164 ? -19.580 -0.408 9.634 1.00 93.31 164 SER A N 1
ATOM 1298 C CA . SER A 1 164 ? -20.676 -0.373 10.615 1.00 93.31 164 SER A CA 1
ATOM 1299 C C . SER A 1 164 ? -20.353 0.543 11.786 1.00 93.31 164 SER A C 1
ATOM 1301 O O . SER A 1 164 ? -21.163 1.391 12.143 1.00 93.31 164 SER A O 1
ATOM 1303 N N . ASP A 1 165 ? -19.143 0.424 12.322 1.00 92.38 165 ASP A N 1
ATOM 1304 C CA . ASP A 1 165 ? -18.718 1.137 13.523 1.00 92.38 165 ASP A CA 1
ATOM 1305 C C . ASP A 1 165 ? -18.602 2.636 13.250 1.00 92.38 165 ASP A C 1
ATOM 1307 O O . ASP A 1 165 ? -18.988 3.475 14.063 1.00 92.38 165 ASP A O 1
ATOM 1311 N N . VAL A 1 166 ? -18.089 2.993 12.069 1.00 93.19 166 VAL A N 1
ATOM 1312 C CA . VAL A 1 166 ? -17.990 4.393 11.651 1.00 93.19 166 VAL A CA 1
ATOM 1313 C C . VAL A 1 166 ? -19.368 4.979 11.353 1.00 93.19 166 VAL A C 1
ATOM 1315 O O . VAL A 1 166 ? -19.611 6.130 11.713 1.00 93.19 166 VAL A O 1
ATOM 1318 N N . ALA A 1 167 ? -20.272 4.214 10.737 1.00 93.75 167 ALA A N 1
ATOM 1319 C CA . ALA A 1 167 ? -21.644 4.650 10.492 1.00 93.75 167 ALA A CA 1
ATOM 1320 C C . ALA A 1 167 ? -22.404 4.871 11.810 1.00 93.75 167 ALA A C 1
ATOM 1322 O O . ALA A 1 167 ? -22.988 5.931 12.016 1.00 93.75 167 ALA A O 1
ATOM 1323 N N . GLU A 1 168 ? -22.313 3.925 12.745 1.00 93.62 168 GLU A N 1
ATOM 1324 C CA . GLU A 1 168 ? -22.947 4.050 14.056 1.00 93.62 168 GLU A CA 1
ATOM 1325 C C . GLU A 1 168 ? -22.377 5.223 14.860 1.00 93.62 168 GLU A C 1
ATOM 1327 O O . GLU A 1 168 ? -23.128 5.987 15.473 1.00 93.62 168 GLU A O 1
ATOM 1332 N N . TYR A 1 169 ? -21.058 5.425 14.819 1.00 92.44 169 TYR A N 1
ATOM 1333 C CA . TYR A 1 169 ? -20.436 6.584 15.448 1.00 92.44 169 TYR A CA 1
ATOM 1334 C C . TYR A 1 169 ? -20.839 7.909 14.788 1.00 92.44 169 TYR A C 1
ATOM 1336 O O . TYR A 1 169 ? -20.960 8.922 15.476 1.00 92.44 169 TYR A O 1
ATOM 1344 N N . ALA A 1 170 ? -21.069 7.934 13.475 1.00 92.06 170 ALA A N 1
ATOM 1345 C CA . ALA A 1 170 ? -21.549 9.135 12.797 1.00 92.06 170 ALA A CA 1
ATOM 1346 C C . ALA A 1 170 ? -22.958 9.534 13.272 1.00 92.06 170 ALA A C 1
ATOM 1348 O O . ALA A 1 170 ? -23.210 10.725 13.474 1.00 92.06 170 ALA A O 1
ATOM 1349 N N . ASP A 1 171 ? -23.827 8.550 13.514 1.00 93.25 171 ASP A N 1
ATOM 1350 C CA . ASP A 1 171 ? -25.213 8.772 13.932 1.00 93.25 171 ASP A CA 1
ATOM 1351 C C . ASP A 1 171 ? -25.334 9.076 15.433 1.00 93.25 171 ASP A C 1
ATOM 1353 O O . ASP A 1 171 ? -25.928 10.082 15.827 1.00 93.25 171 ASP A O 1
ATOM 1357 N N . LYS A 1 172 ? -24.748 8.225 16.285 1.00 91.81 172 LYS A N 1
ATOM 1358 C CA . LYS A 1 172 ? -24.905 8.276 17.752 1.00 91.81 172 LYS A CA 1
ATOM 1359 C C . LYS A 1 172 ? -23.770 9.008 18.474 1.00 91.81 172 LYS A C 1
ATOM 1361 O O . LYS A 1 172 ? -23.867 9.296 19.667 1.00 91.81 172 LYS A O 1
ATOM 1366 N N . LYS A 1 173 ? -22.676 9.338 17.778 1.00 88.38 173 LYS A N 1
ATOM 1367 C CA . LYS A 1 173 ? -21.488 10.004 18.341 1.00 88.38 173 LYS A CA 1
ATOM 1368 C C . LYS A 1 173 ? -20.980 9.294 19.600 1.00 88.38 173 LYS A C 1
ATOM 1370 O O . LYS A 1 173 ? -20.618 8.124 19.558 1.00 88.38 173 LYS A O 1
ATOM 1375 N N . GLN A 1 174 ? -20.919 9.998 20.730 1.00 80.44 174 GLN A N 1
ATOM 1376 C CA . GLN A 1 174 ? -20.352 9.468 21.969 1.00 80.44 174 GLN A CA 1
ATOM 1377 C C . GLN A 1 174 ? -21.171 8.313 22.561 1.00 80.44 174 GLN A C 1
ATOM 1379 O O . GLN A 1 174 ? -20.581 7.473 23.241 1.00 80.44 174 GLN A O 1
ATOM 1384 N N . GLU A 1 175 ? -22.464 8.228 22.242 1.00 84.38 175 GLU A N 1
ATOM 1385 C CA . GLU A 1 175 ? -23.376 7.162 22.680 1.00 84.38 175 GLU A CA 1
ATOM 1386 C C . GLU A 1 175 ? -23.261 5.885 21.832 1.00 84.38 175 GLU A C 1
ATOM 1388 O O . GLU A 1 175 ? -23.903 4.887 22.136 1.00 84.38 175 GLU A O 1
ATOM 1393 N N . ALA A 1 176 ? -22.446 5.892 20.771 1.00 86.00 176 ALA A N 1
ATOM 1394 C CA . ALA A 1 176 ? -22.203 4.703 19.965 1.00 86.00 176 ALA A CA 1
ATOM 1395 C C . ALA A 1 176 ? -21.521 3.601 20.793 1.00 86.00 176 ALA A C 1
ATOM 1397 O O . ALA A 1 176 ? -20.469 3.836 21.408 1.00 86.00 176 ALA A O 1
ATOM 1398 N N . GLU A 1 177 ? -22.093 2.397 20.742 1.00 88.25 177 GLU A N 1
ATOM 1399 C CA . GLU A 1 177 ? -21.586 1.178 21.384 1.00 88.25 177 GLU A CA 1
ATOM 1400 C C . GLU A 1 177 ? -20.507 0.514 20.514 1.00 88.25 177 GLU A C 1
ATOM 1402 O O . GLU A 1 177 ? -20.583 -0.655 20.154 1.00 88.25 177 GLU A O 1
ATOM 1407 N N . VAL A 1 178 ? -19.489 1.294 20.150 1.00 90.69 178 VAL A N 1
ATOM 1408 C CA . VAL A 1 178 ? -18.376 0.861 19.294 1.00 90.69 178 VAL A CA 1
ATOM 1409 C C . VAL A 1 178 ? -17.084 0.748 20.092 1.00 90.69 178 VAL A C 1
ATOM 1411 O O . VAL A 1 178 ? -16.884 1.465 21.078 1.00 90.69 178 VAL A O 1
ATOM 1414 N N . GLU A 1 179 ? -16.176 -0.116 19.641 1.00 91.00 179 GLU A N 1
ATOM 1415 C CA . GLU A 1 179 ? -14.849 -0.253 20.238 1.00 91.00 179 GLU A CA 1
ATOM 1416 C C . GLU A 1 179 ? -14.063 1.066 20.116 1.00 91.00 179 GLU A C 1
ATOM 1418 O O . GLU A 1 179 ? -13.935 1.649 19.032 1.00 91.00 179 GLU A O 1
ATOM 1423 N N . LYS A 1 180 ? -13.531 1.557 21.241 1.00 91.31 180 LYS A N 1
ATOM 1424 C CA . LYS A 1 180 ? -12.793 2.826 21.336 1.00 91.31 180 LYS A CA 1
ATOM 1425 C C . LYS A 1 180 ? -11.392 2.573 21.879 1.00 91.31 180 LYS A C 1
ATOM 1427 O O . LYS A 1 180 ? -11.233 1.925 22.906 1.00 91.31 180 LYS A O 1
ATOM 1432 N N . TRP A 1 181 ? -10.393 3.176 21.244 1.00 91.94 181 TRP A N 1
ATOM 1433 C CA . TRP A 1 181 ? -9.018 3.236 21.727 1.00 91.94 181 TRP A CA 1
ATOM 1434 C C . TRP A 1 181 ? -8.668 4.686 22.063 1.00 91.94 181 TRP A C 1
ATOM 1436 O O . TRP A 1 181 ? -8.816 5.578 21.223 1.00 91.94 181 TRP A O 1
ATOM 1446 N N . GLN A 1 182 ? -8.265 4.941 23.313 1.00 89.81 182 GLN A N 1
ATOM 1447 C CA . GLN A 1 182 ? -7.989 6.293 23.832 1.00 89.81 182 GLN A CA 1
ATOM 1448 C C . GLN A 1 182 ? -9.170 7.273 23.635 1.00 89.81 182 GLN A C 1
ATOM 1450 O O . GLN A 1 182 ? -8.995 8.447 23.316 1.00 89.81 182 GLN A O 1
ATOM 1455 N N . GLY A 1 183 ? -10.404 6.774 23.779 1.00 88.50 183 GLY A N 1
ATOM 1456 C CA . GLY A 1 183 ? -11.633 7.564 23.621 1.00 88.50 183 GLY A CA 1
ATOM 1457 C C . GLY A 1 183 ? -12.071 7.817 22.172 1.00 88.50 183 GLY A C 1
ATOM 1458 O O . GLY A 1 183 ? -13.127 8.411 21.958 1.00 88.50 183 GLY A O 1
ATOM 1459 N N . ILE A 1 184 ? -11.312 7.340 21.181 1.00 90.44 184 ILE A N 1
ATOM 1460 C CA . ILE A 1 184 ? -11.627 7.475 19.753 1.00 90.44 184 ILE A CA 1
ATOM 1461 C C . ILE A 1 184 ? -12.018 6.100 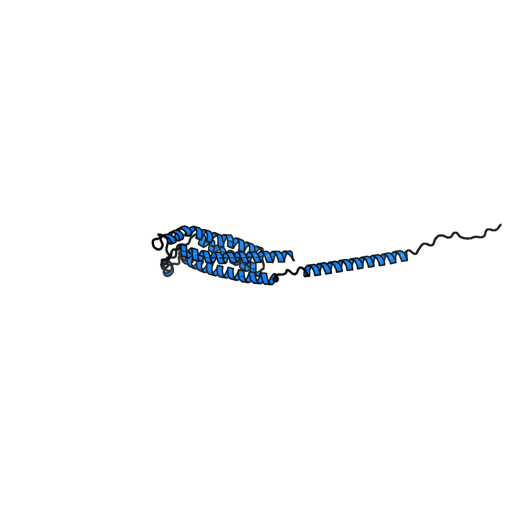19.192 1.00 90.44 184 ILE A C 1
ATOM 1463 O O . ILE A 1 184 ? -11.310 5.127 19.449 1.00 90.44 184 ILE A O 1
ATOM 1467 N N . PRO A 1 185 ? -13.104 5.988 18.406 1.00 93.69 185 PRO A N 1
ATOM 1468 C CA . PRO A 1 185 ? -13.470 4.738 17.748 1.00 93.69 185 PRO A CA 1
ATOM 1469 C C . PRO A 1 185 ? -12.321 4.149 16.930 1.00 93.69 185 PRO A C 1
ATOM 1471 O O . PRO A 1 185 ? -11.712 4.840 16.107 1.00 93.69 185 PRO A O 1
ATOM 1474 N N . VAL A 1 186 ? -12.065 2.856 17.109 1.00 94.06 186 VAL A N 1
ATOM 1475 C CA . VAL A 1 186 ? -11.006 2.127 16.393 1.00 94.06 186 VAL A CA 1
ATOM 1476 C C . VAL A 1 186 ? -11.209 2.216 14.877 1.00 94.06 186 VAL A C 1
ATOM 1478 O O . VAL A 1 186 ? -10.252 2.436 14.131 1.00 94.06 186 VAL A O 1
ATOM 1481 N N . GLY A 1 187 ? -12.465 2.175 14.420 1.00 93.69 187 GLY A N 1
ATOM 1482 C CA . GLY A 1 187 ? -12.815 2.361 13.013 1.00 93.69 187 GLY A CA 1
ATOM 1483 C C . GLY A 1 187 ? -12.315 3.684 12.416 1.00 93.69 187 GLY A C 1
ATOM 1484 O O . GLY A 1 187 ? -11.840 3.700 11.282 1.00 93.69 187 GLY A O 1
ATOM 1485 N N . LEU A 1 188 ? -12.314 4.792 13.167 1.00 93.94 188 LEU A N 1
ATOM 1486 C CA . LEU A 1 188 ? -11.822 6.078 12.650 1.00 93.94 188 LEU A CA 1
ATOM 1487 C C . LEU A 1 188 ? -10.306 6.083 12.436 1.00 93.94 188 LEU A C 1
ATOM 1489 O O . LEU A 1 188 ? -9.834 6.581 11.410 1.00 93.94 188 LEU A O 1
ATOM 1493 N N . TRP A 1 189 ? -9.545 5.492 13.362 1.00 94.00 189 TRP A N 1
ATOM 1494 C CA . TRP A 1 189 ? -8.102 5.298 13.193 1.00 94.00 189 TRP A CA 1
ATOM 1495 C C . TRP A 1 189 ? -7.799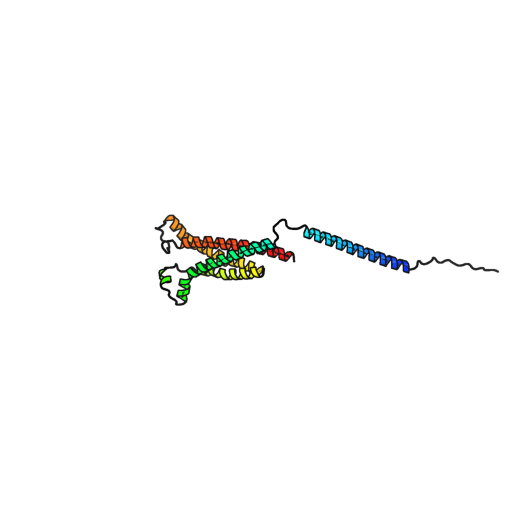 4.478 11.937 1.00 94.00 189 TRP A C 1
ATOM 1497 O O . TRP A 1 189 ? -6.931 4.849 11.139 1.00 94.00 189 TRP A O 1
ATOM 1507 N N . TRP A 1 190 ? -8.581 3.420 11.712 1.00 95.44 190 TRP A N 1
ATOM 1508 C CA . TRP A 1 190 ? -8.482 2.595 10.514 1.00 95.44 190 TRP A CA 1
ATOM 1509 C C . TRP A 1 190 ? -8.791 3.355 9.233 1.00 95.44 190 TRP A C 1
ATOM 1511 O O . TRP A 1 190 ? -8.020 3.258 8.282 1.00 95.44 190 TRP A O 1
ATOM 1521 N N . TYR A 1 191 ? -9.852 4.159 9.192 1.00 95.69 191 TYR A N 1
ATOM 1522 C CA . TYR A 1 191 ? -10.168 4.966 8.010 1.00 95.69 191 TYR A CA 1
ATOM 1523 C C . TYR A 1 191 ? -9.082 6.005 7.697 1.00 95.69 191 TYR A C 1
ATOM 1525 O O . TYR A 1 191 ? -8.764 6.227 6.523 1.00 95.69 191 TYR A O 1
ATOM 1533 N N . GLY A 1 192 ? -8.459 6.594 8.723 1.00 96.19 192 GLY A N 1
ATOM 1534 C CA . GLY A 1 192 ? -7.288 7.458 8.557 1.00 96.19 192 GLY A CA 1
ATOM 1535 C C . GLY A 1 192 ? -6.118 6.715 7.907 1.00 96.19 192 GLY A C 1
ATOM 1536 O O . GLY A 1 192 ? -5.589 7.153 6.880 1.00 96.19 192 GLY A O 1
ATOM 1537 N N . PHE A 1 193 ? -5.763 5.548 8.450 1.00 96.81 193 PHE A N 1
ATOM 1538 C CA . PHE A 1 193 ? -4.699 4.703 7.906 1.00 96.81 193 PHE A CA 1
ATOM 1539 C C . PHE A 1 193 ? -4.998 4.232 6.474 1.00 96.81 193 PHE A C 1
ATOM 1541 O O . PHE A 1 193 ? -4.166 4.406 5.582 1.00 96.81 193 PHE A O 1
ATOM 1548 N N . VAL A 1 194 ? -6.197 3.690 6.230 1.00 97.38 194 VAL A N 1
ATOM 1549 C CA . VAL A 1 194 ? -6.651 3.201 4.919 1.00 97.38 194 VAL A CA 1
ATOM 1550 C C . VAL A 1 194 ? -6.563 4.306 3.876 1.00 97.38 194 VAL A C 1
ATOM 1552 O O . VAL A 1 194 ? -6.041 4.069 2.789 1.00 97.38 194 VAL A O 1
ATOM 1555 N N . THR A 1 195 ? -7.002 5.523 4.201 1.00 97.19 195 THR A N 1
ATOM 1556 C CA . THR A 1 195 ? -6.962 6.654 3.265 1.00 97.19 195 THR A CA 1
ATOM 1557 C C . THR A 1 195 ? -5.536 6.944 2.800 1.00 97.19 195 THR A C 1
ATOM 1559 O O . THR A 1 195 ? -5.278 7.032 1.597 1.00 97.19 195 THR A O 1
ATOM 1562 N N . VAL A 1 196 ? -4.586 7.045 3.733 1.00 98.19 196 VAL A N 1
ATOM 1563 C CA . VAL A 1 196 ? -3.178 7.316 3.404 1.00 98.19 196 VAL A CA 1
ATOM 1564 C C . VAL A 1 196 ? -2.550 6.131 2.665 1.00 98.19 196 VAL A C 1
ATOM 1566 O O . VAL A 1 196 ? -1.889 6.313 1.640 1.00 98.19 196 VAL A O 1
ATOM 1569 N N . ALA A 1 197 ? -2.786 4.906 3.136 1.00 98.06 197 ALA A N 1
ATOM 1570 C CA . ALA A 1 197 ? -2.210 3.701 2.552 1.00 98.06 197 ALA A CA 1
ATOM 1571 C C . ALA A 1 197 ? -2.721 3.442 1.125 1.00 98.06 197 ALA A C 1
ATOM 1573 O O . ALA A 1 197 ? -1.925 3.143 0.232 1.00 98.06 197 ALA A O 1
ATOM 1574 N N . VAL A 1 198 ? -4.020 3.636 0.867 1.00 97.81 198 VAL A N 1
ATOM 1575 C CA . VAL A 1 198 ? -4.600 3.538 -0.482 1.00 97.81 198 VAL A CA 1
ATOM 1576 C C . VAL A 1 198 ? -3.981 4.575 -1.414 1.00 97.81 198 VAL A C 1
ATOM 1578 O O . VAL A 1 198 ? -3.637 4.227 -2.542 1.00 97.81 198 VAL A O 1
ATOM 1581 N N . GLN A 1 199 ? -3.771 5.819 -0.969 1.00 98.12 199 GLN A N 1
ATOM 1582 C CA . GLN A 1 199 ? -3.106 6.836 -1.793 1.00 98.12 199 GLN A CA 1
ATOM 1583 C C . GLN A 1 199 ? -1.679 6.411 -2.168 1.00 98.12 199 GLN A C 1
ATOM 1585 O O . GLN A 1 199 ? -1.307 6.449 -3.345 1.00 98.12 199 GLN A O 1
ATOM 1590 N N . VAL A 1 200 ? -0.889 5.954 -1.191 1.00 98.44 200 VAL A N 1
ATOM 1591 C CA . VAL A 1 200 ? 0.482 5.472 -1.425 1.00 98.44 200 VAL A CA 1
ATOM 1592 C C . VAL A 1 200 ? 0.500 4.298 -2.411 1.00 98.44 200 VAL A C 1
ATOM 1594 O O . VAL A 1 200 ? 1.312 4.293 -3.346 1.00 98.44 200 VAL A O 1
ATOM 1597 N N . HIS A 1 201 ? -0.410 3.333 -2.261 1.00 98.19 201 HIS A N 1
ATOM 1598 C CA . HIS A 1 201 ? -0.511 2.170 -3.149 1.00 98.19 201 HIS A CA 1
ATOM 1599 C C . HIS A 1 201 ? -1.013 2.531 -4.545 1.00 98.19 201 HIS A C 1
ATOM 1601 O O . HIS A 1 201 ? -0.474 2.045 -5.541 1.00 98.19 201 HIS A O 1
ATOM 1607 N N . PHE A 1 202 ? -1.975 3.445 -4.651 1.00 98.25 202 PHE A N 1
ATOM 1608 C CA . PHE A 1 202 ? -2.475 3.938 -5.930 1.00 98.25 202 PHE A CA 1
ATOM 1609 C C . PHE A 1 202 ? -1.358 4.598 -6.746 1.00 98.25 202 PHE A C 1
ATOM 1611 O O . PHE A 1 202 ? -1.128 4.235 -7.905 1.00 98.25 202 PHE A O 1
ATOM 1618 N N . TYR A 1 203 ? -0.597 5.513 -6.135 1.00 98.12 203 TYR A N 1
ATOM 1619 C CA . TYR A 1 203 ? 0.538 6.151 -6.804 1.00 98.12 203 TYR A CA 1
ATOM 1620 C C . TYR A 1 203 ? 1.659 5.157 -7.126 1.00 98.12 203 TYR A C 1
ATOM 1622 O O . TYR A 1 203 ? 2.239 5.223 -8.214 1.00 98.12 203 TYR A O 1
ATOM 1630 N N . SER A 1 204 ? 1.922 4.198 -6.235 1.00 97.69 204 SER A N 1
ATOM 1631 C CA . SER A 1 204 ? 2.864 3.101 -6.477 1.00 97.69 204 SER A CA 1
ATOM 1632 C C . SER A 1 204 ? 2.524 2.325 -7.752 1.00 97.69 204 SER A C 1
ATOM 1634 O O . SER A 1 204 ? 3.362 2.188 -8.650 1.00 97.69 204 SER A O 1
ATOM 1636 N N . ILE A 1 205 ? 1.273 1.872 -7.874 1.00 98.06 205 ILE A N 1
ATOM 1637 C CA . ILE A 1 205 ? 0.789 1.118 -9.036 1.00 98.06 205 ILE A CA 1
ATOM 1638 C C . ILE A 1 205 ? 0.830 1.993 -10.292 1.00 98.06 205 ILE A C 1
ATOM 1640 O O . ILE A 1 205 ? 1.316 1.552 -11.337 1.00 98.06 205 ILE A O 1
ATOM 1644 N N . TYR A 1 206 ? 0.391 3.252 -10.197 1.00 98.00 206 TYR A N 1
ATOM 1645 C CA . TYR A 1 206 ? 0.416 4.196 -11.314 1.00 98.00 206 TYR A CA 1
ATOM 1646 C C . TYR A 1 206 ? 1.833 4.393 -11.875 1.00 98.00 206 TYR A C 1
ATOM 1648 O O . TYR A 1 206 ? 2.054 4.261 -13.086 1.00 98.00 206 TYR A O 1
ATOM 1656 N N . PHE A 1 207 ? 2.819 4.674 -11.017 1.00 97.69 207 PHE A N 1
ATOM 1657 C CA . PHE A 1 207 ? 4.200 4.873 -11.458 1.00 97.69 207 PHE A CA 1
ATOM 1658 C C . PHE A 1 207 ? 4.842 3.577 -11.962 1.00 97.69 207 PHE A C 1
ATOM 1660 O O . PHE A 1 207 ? 5.548 3.611 -12.976 1.00 97.69 207 PHE A O 1
ATOM 1667 N N . ALA A 1 208 ? 4.556 2.433 -11.329 1.00 96.94 208 ALA A N 1
ATOM 1668 C CA . ALA A 1 208 ? 4.995 1.129 -11.817 1.00 96.94 208 ALA A CA 1
ATOM 1669 C C . ALA A 1 208 ? 4.452 0.850 -13.227 1.00 96.94 208 ALA A C 1
ATOM 1671 O O . ALA A 1 208 ? 5.225 0.518 -14.126 1.00 96.94 208 ALA A O 1
ATOM 1672 N N . TYR A 1 209 ? 3.160 1.085 -13.467 1.00 97.06 209 TYR A N 1
ATOM 1673 C CA . TYR A 1 209 ? 2.535 0.911 -14.779 1.00 97.06 209 TYR A CA 1
ATOM 1674 C C . TYR A 1 209 ? 3.169 1.805 -15.855 1.00 97.06 209 TYR A C 1
ATOM 1676 O O . TYR A 1 209 ? 3.493 1.338 -16.954 1.00 97.06 209 TYR A O 1
ATOM 1684 N N . LYS A 1 210 ? 3.415 3.089 -15.549 1.00 95.75 210 LYS A N 1
ATOM 1685 C CA . LYS A 1 210 ? 4.101 4.003 -16.482 1.00 95.75 210 LYS A CA 1
ATOM 1686 C C . LYS A 1 210 ? 5.515 3.518 -16.814 1.00 95.75 210 LYS A C 1
ATOM 1688 O O . LYS A 1 210 ? 5.900 3.545 -17.983 1.00 95.75 210 LYS A O 1
ATOM 1693 N N . LEU A 1 211 ? 6.268 3.030 -15.827 1.00 94.94 211 LEU A N 1
ATOM 1694 C CA . LEU A 1 211 ? 7.603 2.462 -16.038 1.00 94.94 211 LEU A CA 1
ATOM 1695 C C . LEU A 1 211 ? 7.575 1.190 -16.888 1.00 94.94 211 LEU A C 1
ATOM 1697 O O . LEU A 1 211 ? 8.348 1.093 -17.841 1.00 94.94 211 LEU A O 1
ATOM 1701 N N . ILE A 1 212 ? 6.655 0.263 -16.604 1.00 95.00 212 ILE A N 1
ATOM 1702 C CA . ILE A 1 212 ? 6.438 -0.960 -17.393 1.00 95.00 212 ILE A CA 1
ATOM 1703 C C . ILE A 1 212 ? 6.208 -0.598 -18.864 1.00 95.00 212 ILE A C 1
ATOM 1705 O O . ILE A 1 212 ? 6.851 -1.164 -19.751 1.00 95.00 212 ILE A O 1
ATOM 1709 N N . LYS A 1 213 ? 5.341 0.388 -19.137 1.00 93.38 213 LYS A N 1
ATOM 1710 C CA . LYS A 1 213 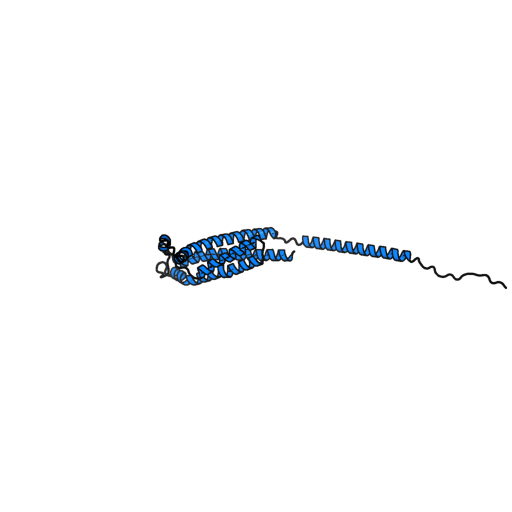? 5.059 0.852 -20.502 1.00 93.38 213 LYS A CA 1
ATOM 1711 C C . LYS A 1 213 ? 6.310 1.409 -21.190 1.00 93.38 213 LYS A C 1
ATOM 1713 O O . LYS A 1 213 ? 6.589 1.038 -22.328 1.00 93.38 213 LYS A O 1
ATOM 1718 N N . ILE A 1 214 ? 7.085 2.256 -20.507 1.00 91.69 214 ILE A N 1
ATOM 1719 C CA . ILE A 1 214 ? 8.312 2.850 -21.068 1.00 91.69 214 ILE A CA 1
ATOM 1720 C C . ILE A 1 214 ? 9.369 1.776 -21.355 1.00 91.69 214 ILE A C 1
ATOM 1722 O O . ILE A 1 214 ? 9.972 1.780 -22.429 1.00 91.69 214 ILE A O 1
ATOM 1726 N N . TRP A 1 215 ? 9.594 0.842 -20.430 1.00 91.94 215 TRP A N 1
ATOM 1727 C CA . TRP A 1 215 ? 10.607 -0.203 -20.598 1.00 91.94 215 TRP A CA 1
ATOM 1728 C C . TRP A 1 215 ? 10.239 -1.198 -21.698 1.00 91.94 215 TRP A C 1
ATOM 1730 O O . TRP A 1 215 ? 11.118 -1.602 -22.453 1.00 91.94 215 TRP A O 1
ATOM 1740 N N . ARG A 1 216 ? 8.948 -1.517 -21.868 1.00 89.88 216 ARG A N 1
ATOM 1741 C CA . ARG A 1 216 ? 8.466 -2.319 -23.006 1.00 89.88 216 ARG A CA 1
ATOM 1742 C C . ARG A 1 216 ? 8.734 -1.640 -24.349 1.00 89.88 216 ARG A C 1
ATOM 1744 O O . ARG A 1 216 ? 9.164 -2.303 -25.283 1.00 89.88 216 ARG A O 1
ATOM 1751 N N . ILE A 1 217 ? 8.517 -0.326 -24.446 1.00 88.25 217 ILE A N 1
ATOM 1752 C CA . ILE A 1 217 ? 8.813 0.437 -25.672 1.00 88.25 217 ILE A CA 1
ATOM 1753 C C . ILE A 1 217 ? 10.313 0.429 -25.978 1.00 88.25 217 ILE A C 1
ATOM 1755 O O . ILE A 1 217 ? 10.693 0.337 -27.141 1.00 88.25 217 ILE A O 1
ATOM 1759 N N . LYS A 1 218 ? 11.165 0.535 -24.950 1.00 81.62 218 LYS A N 1
ATOM 1760 C CA . LYS A 1 218 ? 12.620 0.481 -25.127 1.00 81.62 218 LYS A CA 1
ATOM 1761 C C . LYS A 1 218 ? 13.077 -0.901 -25.602 1.00 81.62 218 LYS A C 1
ATOM 1763 O O . LYS A 1 218 ? 13.921 -0.960 -26.480 1.00 81.62 218 LYS A O 1
ATOM 1768 N N . LEU A 1 219 ? 12.502 -1.977 -25.061 1.00 83.25 219 LEU A N 1
ATOM 1769 C CA . LEU A 1 219 ? 12.847 -3.347 -25.447 1.00 83.25 219 LEU A CA 1
ATOM 1770 C C . LEU A 1 219 ? 12.474 -3.667 -26.901 1.00 83.25 219 LEU A C 1
ATOM 1772 O O . LEU A 1 219 ? 13.201 -4.398 -27.541 1.00 83.25 219 LEU A O 1
ATOM 1776 N N . LYS A 1 220 ? 11.381 -3.099 -27.432 1.00 79.56 220 LYS A N 1
ATOM 1777 C CA . LYS A 1 220 ? 10.989 -3.265 -28.847 1.00 79.56 220 LYS A CA 1
ATOM 1778 C C . LYS A 1 220 ? 11.870 -2.500 -29.846 1.00 79.56 220 LYS A C 1
ATOM 1780 O O . LYS A 1 220 ? 11.687 -2.660 -31.044 1.00 79.56 220 LYS A O 1
ATOM 1785 N N . ARG A 1 221 ? 12.712 -1.584 -29.362 1.00 70.12 221 ARG A N 1
ATOM 1786 C CA . ARG A 1 221 ? 13.593 -0.740 -30.186 1.00 70.12 221 ARG A CA 1
ATOM 1787 C C . ARG A 1 221 ? 15.035 -1.237 -30.241 1.00 70.12 221 ARG A C 1
ATOM 1789 O O . ARG A 1 221 ? 15.822 -0.654 -30.977 1.00 70.12 221 ARG A O 1
ATOM 1796 N N . VAL A 1 222 ? 15.366 -2.216 -29.405 1.00 56.06 222 VAL A N 1
ATOM 1797 C CA . VAL A 1 222 ? 16.633 -2.952 -29.418 1.00 56.06 222 VAL A CA 1
ATOM 1798 C C . VAL A 1 222 ? 16.387 -4.226 -30.202 1.00 56.06 222 VAL A C 1
ATOM 1800 O O . VAL A 1 222 ? 17.278 -4.584 -30.990 1.00 56.06 222 VAL A O 1
#

InterPro domains:
  IPR009787 Protein jagunal [PF07086] (60-217)
  IPR009787 Protein jagunal [PTHR20955] (60-217)

Nearest PDB structures (foldseek):
  6wvd-assembly1_A  TM=8.966E-01  e=2.138E-06  Aequorea victoria
  8yrj-assembly1_B  TM=4.792E-01  e=1.880E-01  Mus musculus
  5vju-assembly1_A  TM=4.706E-01  e=5.785E-01  synthetic construct

Radius of gyration: 39.21 Å; Cα contacts (8 Å, |Δi|>4): 153; chains: 1; bounding box: 70×40×152 Å

Foldseek 3Di:
DDDDDDDDDDDDDDDPVVVVVVVVVVVVVVVVVVVVVVVVVVVVVVVVVVVPPPPDDDLVVVLVVLLVLLVVLLVVLVVLLVVLCLLCVCVVCVV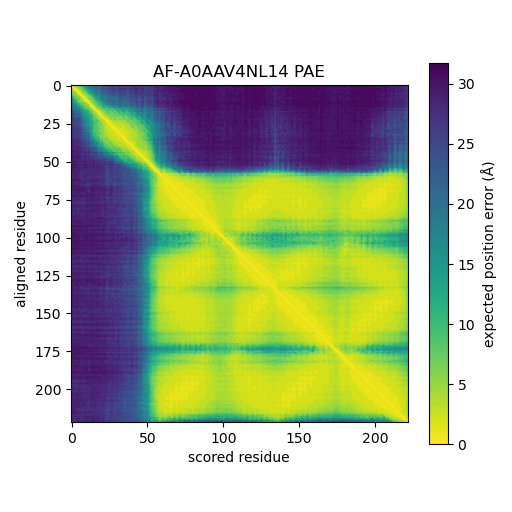VVHDDPVVVVQVRPHDDPLSVLLNVLNVLSVLCNVCSVVVPLVSLVSSLVSCVRRQQVSLVVLLVVLVVQVVQCVVCPQNRPADDRPSHHPSVVSVVSSVVSVVSSVSNNVSSVVSSVSSVVVVVVD

Sequence (222 aa):
MKQVNGYVQEPMATPQSELEQDGVVQQQEYHEQQMNSIATHAGEAQEFSLAIKPKGPPLFKLSALYKSRLKSCIFLHFLLFFVMLAKLSEDILDRMDIFILELEELFIPKPLPFEYLWTGSIVFAIIGLRGLARNRLSALNSYAAGTVVLGVCPLIGAAIWFYSDVAEYADKKQEAEVEKWQGIPVGLWWYGFVTVAVQVHFYSIYFAYKLIKIWRIKLKRV

Solvent-accessible surface area (backbone atoms only — not comparable to full-atom values): 12478 Å² total; per-residue (Å²): 142,84,89,81,88,82,82,86,85,76,85,83,78,77,68,71,70,61,62,55,53,52,50,52,52,54,52,49,52,50,52,50,52,50,52,50,51,52,52,50,52,52,50,51,53,51,49,52,59,61,65,66,59,70,99,59,82,59,66,67,61,54,46,52,51,36,50,54,54,31,51,51,30,47,51,52,47,52,52,53,44,51,55,50,46,60,66,46,39,58,65,55,31,54,75,68,77,48,86,53,71,76,59,62,76,61,59,68,76,81,82,54,74,47,57,61,47,30,58,56,24,53,61,26,48,53,42,28,53,58,12,63,77,66,71,34,62,68,37,39,51,50,19,42,53,34,38,44,62,24,46,43,48,29,43,53,50,50,53,61,68,31,41,64,50,43,53,43,33,71,75,48,44,90,75,34,96,53,68,58,48,96,87,39,50,48,37,56,59,48,53,54,50,39,55,54,51,49,52,40,50,51,53,31,42,53,30,44,51,54,44,50,54,53,52,54,57,54,60,76,74,108

Secondary structure (DSSP, 8-state):
-------PPPPPPPPHHHHHHHHHHHHHHHHHHHHHHHHHHHHHHHHHHHH---SSS-HHHHHHHHHHHHHHHHHHHHHHHHHHHHHHHHHHHHHTT---HHHHTTTPPPPPHHHHHHHTHHHHHHHHHHHHHTT-HHHHHHHHHHIIIIIIHHHHHHHHHTHHHHHHHHHHGGG----EETTEEHHHHHHHHHHHHHHHHHHHHHHHHHHHHHHHHHHTT-

pLDDT: mean 83.21, std 18.14, range [36.41, 98.44]